Protein AF-A0A7S4GPS3-F1 (afdb_monomer_lite)

Secondary structure (DSSP, 8-state):
--PPPPP-PPPPPPP--S---GGG---TTSPTT-GGGHHHHHHHHHHHHHHSTTEEEHHHHHH-HHHHHHHHHHHHTT-S-TT--HHHHHHTTSSEEEEE-TTS-EEEEESS-TT---GGGS-------PPPP---PPPP----------SHHHHHHHHHHHHHHHHHH--TT-HHHHHHHHHHHHHTGGGHHHHHHHHHHHHHH---HHHHHHHHHHHHHHHHHHHHTT-THHHHHHHHHHHHHHHHHHHHHHTS-THHHHHHHHHHHHHHHHHHHTTSS-HHHHHHHHHHHS-SPPPPHHHHHHHHHTTHHHHHSTT--S-----

InterPro domains:
  IPR006569 CID domain [PF04818] (163-288)
  IPR006569 CID domain [PS51391] (151-297)
  IPR006569 CID domain [SM00582] (158-294)
  IPR008942 ENTH/VHS [G3DSA:1.25.40.90] (155-298)
  IPR008942 ENTH/VHS [SSF48464] (157-254)

Structure (mmCIF, N/CA/C/O backbone):
data_AF-A0A7S4GPS3-F1
#
_entry.id   AF-A0A7S4GPS3-F1
#
loop_
_atom_site.group_PDB
_atom_site.id
_atom_site.type_symbol
_atom_site.label_atom_id
_atom_site.label_alt_id
_atom_site.label_comp_id
_atom_site.label_asym_id
_atom_site.label_entity_id
_atom_site.label_seq_id
_atom_site.pdbx_PDB_ins_code
_atom_site.Cartn_x
_atom_site.Cartn_y
_atom_site.Cartn_z
_atom_site.occupancy
_atom_site.B_iso_or_equiv
_atom_site.auth_seq_id
_atom_site.auth_comp_id
_atom_site.auth_asym_id
_atom_site.auth_atom_id
_atom_site.pdbx_PDB_model_num
ATOM 1 N N . GLY A 1 1 ? 2.108 63.831 26.221 1.00 44.19 1 GLY A N 1
ATOM 2 C CA . GLY A 1 1 ? 2.484 62.409 26.287 1.00 44.19 1 GLY A CA 1
ATOM 3 C C . GLY A 1 1 ? 1.400 61.626 26.991 1.00 44.19 1 GLY A C 1
ATOM 4 O O . GLY A 1 1 ? 1.493 61.435 28.193 1.00 44.19 1 GLY A O 1
ATOM 5 N N . HIS A 1 2 ? 0.366 61.222 26.254 1.00 36.41 2 HIS A N 1
ATOM 6 C CA . HIS A 1 2 ? -0.701 60.355 26.752 1.00 36.41 2 HIS A CA 1
ATOM 7 C C . HIS A 1 2 ? -0.556 58.987 26.090 1.00 36.41 2 HIS A C 1
ATOM 9 O O . HIS A 1 2 ? -0.577 58.891 24.866 1.00 36.41 2 HIS A O 1
ATOM 15 N N . VAL A 1 3 ? -0.367 57.957 26.911 1.00 44.31 3 VAL A N 1
ATOM 16 C CA . VAL A 1 3 ? -0.350 56.551 26.500 1.00 44.31 3 VAL A CA 1
ATOM 17 C C . VAL A 1 3 ? -1.760 55.997 26.735 1.00 44.31 3 VAL A C 1
ATOM 19 O O . VAL A 1 3 ? -2.265 56.154 27.849 1.00 44.31 3 VAL A O 1
ATOM 22 N N . PRO A 1 4 ? -2.425 55.393 25.736 1.00 49.03 4 PRO A N 1
ATOM 23 C CA . PRO A 1 4 ? -3.724 54.762 25.942 1.00 49.03 4 PRO A CA 1
ATOM 24 C C . PRO A 1 4 ? -3.580 53.366 26.585 1.00 49.03 4 PRO A C 1
ATOM 26 O O . PRO A 1 4 ? -2.536 52.726 26.441 1.00 49.03 4 PRO A O 1
ATOM 29 N N . PRO A 1 5 ? -4.614 52.874 27.292 1.00 45.88 5 PRO A N 1
ATOM 30 C CA . PRO A 1 5 ? -4.573 51.582 27.967 1.00 45.88 5 PRO A CA 1
ATOM 31 C C . PRO A 1 5 ? -4.751 50.404 26.997 1.00 45.88 5 PRO A C 1
ATOM 33 O O . PRO A 1 5 ? -5.546 50.451 26.058 1.00 45.88 5 PRO A O 1
ATOM 36 N N . VAL A 1 6 ? -4.018 49.325 27.273 1.00 42.47 6 VAL A N 1
ATOM 37 C CA . VAL A 1 6 ? -4.082 48.034 26.576 1.00 42.47 6 VAL A CA 1
ATOM 38 C C . VAL A 1 6 ? -5.366 47.297 26.976 1.00 42.47 6 VAL A C 1
ATOM 40 O O . VAL A 1 6 ? -5.607 47.061 28.159 1.00 42.47 6 VAL A O 1
ATOM 43 N N . SER A 1 7 ? -6.186 46.931 25.990 1.00 36.94 7 SER A N 1
ATOM 44 C CA . SER A 1 7 ? -7.374 46.087 26.164 1.00 36.94 7 SER A CA 1
ATOM 45 C C . SER A 1 7 ? -6.987 44.613 26.009 1.00 36.94 7 SER A C 1
ATOM 47 O O . SER A 1 7 ? -6.415 44.228 24.990 1.00 36.94 7 SER A O 1
ATOM 49 N N . TYR A 1 8 ? -7.285 43.788 27.015 1.00 35.50 8 TYR A N 1
ATOM 50 C CA . TYR A 1 8 ? -7.167 42.333 26.924 1.00 35.50 8 TYR A CA 1
ATOM 51 C C . TYR A 1 8 ? -8.432 41.767 26.272 1.00 35.50 8 TYR A C 1
ATOM 53 O O . TYR A 1 8 ? -9.520 41.838 26.844 1.00 35.50 8 TYR A O 1
ATOM 61 N N . GLY A 1 9 ? -8.279 41.217 25.066 1.00 31.91 9 GLY A N 1
ATOM 62 C CA . GLY A 1 9 ? -9.334 40.502 24.356 1.00 31.91 9 GLY A CA 1
ATOM 63 C C . GLY A 1 9 ? -9.729 39.214 25.079 1.00 31.91 9 GLY A C 1
ATOM 64 O O . GLY A 1 9 ? -8.886 38.438 25.527 1.00 31.91 9 GLY A O 1
ATOM 65 N N . THR A 1 10 ? -11.035 39.005 25.192 1.00 34.56 10 THR A N 1
ATOM 66 C CA . THR A 1 10 ? -11.689 37.820 25.742 1.00 34.56 10 THR A CA 1
ATOM 67 C C . THR A 1 10 ? -11.414 36.581 24.886 1.00 34.56 10 THR A C 1
ATOM 69 O O . THR A 1 10 ? -11.636 36.579 23.677 1.00 34.56 10 THR A O 1
ATOM 72 N N . ALA A 1 11 ? -10.958 35.501 25.524 1.00 31.28 11 ALA A N 1
ATOM 73 C CA . ALA A 1 11 ? -10.776 34.202 24.886 1.00 31.28 11 ALA A CA 1
ATOM 74 C C . ALA A 1 11 ? -12.136 33.595 24.495 1.00 31.28 11 ALA A 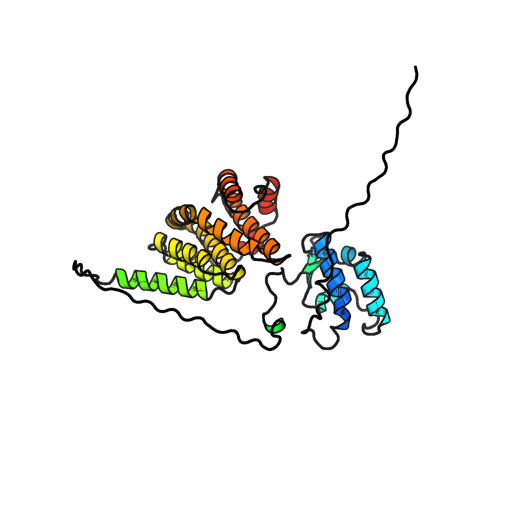C 1
ATOM 76 O O . ALA A 1 11 ? -12.980 33.310 25.346 1.00 31.28 11 ALA A O 1
ATOM 77 N N . THR A 1 12 ? -12.344 33.390 23.197 1.00 36.16 12 THR A N 1
ATOM 78 C CA . THR A 1 12 ? -13.464 32.629 22.634 1.00 36.16 12 THR A CA 1
ATOM 79 C C . THR A 1 12 ? -13.307 31.136 22.926 1.00 36.16 12 THR A C 1
ATOM 81 O O . THR A 1 12 ? -12.258 30.549 22.663 1.00 36.16 12 THR A O 1
ATOM 84 N N . ALA A 1 13 ? -14.364 30.518 23.457 1.00 34.78 13 ALA A N 1
ATOM 85 C CA . ALA A 1 13 ? -14.442 29.082 23.719 1.00 34.78 13 ALA A CA 1
ATOM 86 C C . ALA A 1 13 ? -14.377 28.257 22.414 1.00 34.78 13 ALA A C 1
ATOM 88 O O . ALA A 1 13 ? -14.987 28.662 21.420 1.00 34.78 13 ALA A O 1
ATOM 89 N N . PRO A 1 14 ? -13.703 27.090 22.393 1.00 34.84 14 PRO A N 1
ATOM 90 C CA . PRO A 1 14 ? -13.688 26.233 21.216 1.00 34.84 14 PRO A CA 1
ATOM 91 C C . PRO A 1 14 ? -15.050 25.563 20.993 1.00 34.84 14 PRO A C 1
ATOM 93 O O . PRO A 1 14 ? -15.715 25.098 21.924 1.00 34.84 14 PRO A O 1
ATOM 96 N N . ALA A 1 15 ? -15.450 25.541 19.723 1.00 32.47 15 ALA A N 1
ATOM 97 C CA . ALA A 1 15 ? -16.693 24.979 19.221 1.00 32.47 15 ALA A CA 1
ATOM 98 C C . ALA A 1 15 ? -16.839 23.484 19.555 1.00 32.47 15 ALA A C 1
ATOM 100 O O . ALA A 1 15 ? -15.889 22.705 19.492 1.00 32.47 15 ALA A O 1
ATOM 101 N N . LYS A 1 16 ? -18.069 23.083 19.892 1.00 33.84 16 LYS A N 1
ATOM 102 C CA . LYS A 1 16 ? -18.464 21.690 20.122 1.00 33.84 16 LYS A CA 1
ATOM 103 C C . LYS A 1 16 ? -18.398 20.910 18.800 1.00 33.84 16 LYS A C 1
ATOM 105 O O . LYS A 1 16 ? -19.194 21.174 17.905 1.00 33.84 16 LYS A O 1
ATOM 110 N N . GLY A 1 17 ? -17.472 19.955 18.698 1.00 30.30 17 GLY A N 1
ATOM 111 C CA . GLY A 1 17 ? -17.434 18.956 17.621 1.00 30.30 17 GLY A CA 1
ATOM 112 C C . GLY A 1 17 ? -18.533 17.883 17.762 1.00 30.30 17 GLY A C 1
ATOM 113 O O . GLY A 1 17 ? -19.098 17.726 18.852 1.00 30.30 17 GLY A O 1
ATOM 114 N N . PRO A 1 18 ? -18.868 17.152 16.681 1.00 33.81 18 PRO A N 1
ATOM 115 C CA . PRO A 1 18 ? -20.023 16.262 16.642 1.00 33.81 18 PRO A CA 1
ATOM 116 C C . PRO A 1 18 ? -19.782 14.911 17.350 1.00 33.81 18 PRO A C 1
ATOM 118 O O . PRO A 1 18 ? -18.861 14.168 17.039 1.00 33.81 18 PRO A O 1
ATOM 121 N N . VAL A 1 19 ? -20.673 14.631 18.308 1.00 32.28 19 VAL A N 1
ATOM 122 C CA . VAL A 1 19 ? -21.301 13.344 18.688 1.00 32.28 19 VAL A CA 1
ATOM 123 C C . VAL A 1 19 ? -20.402 12.098 18.884 1.00 32.28 19 VAL A C 1
ATOM 125 O O . VAL A 1 19 ? -20.198 11.275 18.001 1.00 32.28 19 VAL A O 1
ATOM 128 N N . LEU A 1 20 ? -20.018 11.885 20.150 1.00 30.98 20 LEU A N 1
ATOM 129 C CA . LEU A 1 20 ? -19.302 10.739 20.747 1.00 30.98 20 LEU A CA 1
ATOM 130 C C . LEU A 1 20 ? -20.165 9.465 20.967 1.00 30.98 20 LEU A C 1
ATOM 132 O O . LEU A 1 20 ? -20.044 8.803 21.996 1.00 30.98 20 LEU A O 1
ATOM 136 N N . SER A 1 21 ? -21.065 9.106 20.046 1.00 29.05 21 SER A N 1
ATOM 137 C CA . SER A 1 21 ? -22.039 8.017 20.289 1.00 29.05 21 SER A CA 1
ATOM 138 C C . SER A 1 21 ? -21.572 6.603 19.893 1.00 29.05 21 SER A C 1
ATOM 140 O O . SER A 1 21 ? -22.240 5.635 20.252 1.00 29.05 21 SER A O 1
ATOM 142 N N . ALA A 1 22 ? -20.460 6.444 19.166 1.00 32.75 22 ALA A N 1
ATOM 143 C CA . ALA A 1 22 ? -20.132 5.171 18.502 1.00 32.75 22 ALA A CA 1
ATOM 144 C C . ALA A 1 22 ? -19.284 4.171 19.322 1.00 32.75 22 ALA A C 1
ATOM 146 O O . ALA A 1 22 ? -19.211 3.001 18.963 1.00 32.75 22 ALA A O 1
ATOM 147 N N . TYR A 1 23 ? -18.680 4.570 20.446 1.00 34.94 23 TYR A N 1
ATOM 148 C CA . TYR A 1 23 ? -17.731 3.713 21.184 1.00 34.94 23 TYR A CA 1
ATOM 149 C C . TYR A 1 23 ? -18.349 2.883 22.327 1.00 34.94 23 TYR A C 1
ATOM 151 O O . TYR A 1 23 ? -17.624 2.288 23.118 1.00 34.94 23 TYR A O 1
ATOM 159 N N . SER A 1 24 ? -19.682 2.815 22.435 1.00 30.86 24 SER A N 1
ATOM 160 C CA . SER A 1 24 ? -20.368 2.037 23.487 1.00 30.86 24 SER A CA 1
ATOM 161 C C . SER A 1 24 ? -20.661 0.571 23.107 1.00 30.86 24 SER A C 1
ATOM 163 O O . SER A 1 24 ? -21.366 -0.119 23.847 1.00 30.86 24 SER A O 1
ATOM 165 N N . GLY A 1 25 ? -20.162 0.084 21.968 1.00 34.44 25 GLY A N 1
ATOM 166 C CA . GLY A 1 25 ? -20.358 -1.301 21.534 1.00 34.44 25 GLY A CA 1
ATOM 167 C C . GLY A 1 25 ? -19.640 -2.291 22.453 1.00 34.44 25 GLY A C 1
ATOM 168 O O . GLY A 1 25 ? -18.427 -2.221 22.628 1.00 34.44 25 GLY A O 1
ATOM 169 N N . THR A 1 26 ? -20.391 -3.208 23.059 1.00 37.19 26 THR A N 1
ATOM 170 C CA . THR A 1 26 ? -19.878 -4.286 23.910 1.00 37.19 26 THR A CA 1
ATOM 171 C C . THR A 1 26 ? -18.880 -5.141 23.118 1.00 37.19 26 THR A C 1
ATOM 173 O O . THR A 1 26 ? -19.250 -5.772 22.130 1.00 37.19 26 THR A O 1
ATOM 176 N N . ILE A 1 27 ? -17.606 -5.144 23.527 1.00 39.91 27 ILE A N 1
ATOM 177 C CA . ILE A 1 27 ? -16.556 -5.978 22.922 1.00 39.91 27 ILE A CA 1
ATOM 178 C C . ILE A 1 27 ? -16.800 -7.428 23.363 1.00 39.91 27 ILE A C 1
ATOM 180 O O . ILE A 1 27 ? -16.323 -7.859 24.413 1.00 39.91 27 ILE A O 1
ATOM 184 N N . ASN A 1 28 ? -17.581 -8.170 22.582 1.00 34.72 28 ASN A N 1
ATOM 185 C CA . ASN A 1 28 ? -17.844 -9.588 22.815 1.00 34.72 28 ASN A CA 1
ATOM 186 C C . ASN A 1 28 ? -16.684 -10.420 22.249 1.00 34.72 28 ASN A C 1
ATOM 188 O O . ASN A 1 28 ? -16.404 -10.360 21.055 1.00 34.72 28 ASN A O 1
ATOM 192 N N . GLY A 1 29 ? -16.005 -11.187 23.107 1.00 39.00 29 GLY A N 1
ATOM 193 C CA . GLY A 1 29 ? -14.906 -12.077 22.699 1.00 39.00 29 GLY A CA 1
ATOM 194 C C . GLY A 1 29 ? -13.735 -12.188 23.680 1.00 39.00 29 GLY A C 1
ATOM 195 O O . GLY A 1 29 ? -12.808 -12.954 23.432 1.00 39.00 29 GLY A O 1
ATOM 196 N N . LEU A 1 30 ? -13.748 -11.455 24.797 1.00 41.25 30 LEU A N 1
ATOM 197 C CA . LEU A 1 30 ? -12.717 -11.596 25.825 1.00 41.25 30 LEU A CA 1
ATOM 198 C C . LEU A 1 30 ? -13.023 -12.778 26.765 1.00 41.25 30 LEU A C 1
ATOM 200 O O . LEU A 1 30 ? -14.182 -13.088 27.034 1.00 41.25 30 LEU A O 1
ATOM 204 N N . ALA A 1 31 ? -11.980 -13.429 27.291 1.00 40.00 31 ALA A N 1
ATOM 205 C CA . ALA A 1 31 ? -12.118 -14.506 28.274 1.00 40.00 31 ALA A CA 1
ATOM 206 C C . ALA A 1 31 ? -12.989 -14.069 29.482 1.00 40.00 31 ALA A C 1
ATOM 208 O O . ALA A 1 31 ? -12.941 -12.893 29.868 1.00 40.00 31 ALA A O 1
ATOM 209 N N . PRO A 1 32 ? -13.760 -14.982 30.113 1.00 37.12 32 PRO A N 1
ATOM 210 C CA . PRO A 1 32 ? -14.638 -14.635 31.228 1.00 37.12 32 PRO A CA 1
ATOM 211 C C . PRO A 1 32 ? -13.855 -13.914 32.339 1.00 37.12 32 PRO A C 1
ATOM 213 O O . PRO A 1 32 ? -12.906 -14.461 32.898 1.00 37.12 32 PRO A O 1
ATOM 216 N N . GLY A 1 33 ? -14.225 -12.657 32.614 1.00 48.91 33 GLY A N 1
ATOM 217 C CA . GLY A 1 33 ? -13.540 -11.754 33.555 1.00 48.91 33 GLY A CA 1
ATOM 218 C C . GLY A 1 33 ? -13.026 -10.439 32.949 1.00 48.91 33 GLY A C 1
ATOM 219 O O . GLY A 1 33 ? -12.754 -9.494 33.687 1.00 48.91 33 GLY A O 1
ATOM 220 N N . TYR A 1 34 ? -12.938 -10.334 31.621 1.00 54.09 34 TYR A N 1
ATOM 221 C CA . TYR A 1 34 ? -12.399 -9.152 30.932 1.00 54.09 34 TYR A CA 1
ATOM 222 C C . TYR A 1 34 ? -13.445 -8.129 30.466 1.00 54.09 34 TYR A C 1
ATOM 224 O O . TYR A 1 34 ? -13.079 -6.994 30.160 1.00 54.09 34 TYR A O 1
ATOM 232 N N . GLU A 1 35 ? -14.735 -8.472 30.481 1.00 56.50 35 GLU A N 1
ATOM 233 C CA . GLU A 1 35 ? -15.837 -7.538 30.183 1.00 56.50 35 GLU A CA 1
ATOM 234 C C . GLU A 1 35 ? -15.797 -6.296 31.092 1.00 56.50 35 GLU A C 1
ATOM 236 O O . GLU A 1 35 ? -16.054 -5.173 30.659 1.00 56.50 35 GLU A O 1
ATOM 241 N N . ALA A 1 36 ? -15.350 -6.469 32.339 1.00 62.09 36 ALA A N 1
ATOM 242 C CA . ALA A 1 36 ? -15.186 -5.383 33.302 1.00 62.09 36 ALA A CA 1
ATOM 243 C C . ALA A 1 36 ? -14.030 -4.423 32.974 1.00 62.09 36 ALA A C 1
ATOM 245 O O . ALA A 1 36 ? -14.035 -3.269 33.405 1.00 62.09 36 ALA A O 1
ATOM 246 N N . CYS A 1 37 ? -13.046 -4.871 32.190 1.00 78.00 37 CYS A N 1
ATOM 247 C CA . CYS A 1 37 ? -11.922 -4.047 31.750 1.00 78.00 37 CYS A CA 1
ATOM 248 C C . CYS A 1 37 ? -12.265 -3.185 30.525 1.00 78.00 37 CYS A C 1
ATOM 250 O O . CYS A 1 37 ? -11.477 -2.304 30.180 1.00 78.00 37 CYS A O 1
ATOM 252 N N . GLY A 1 38 ? -13.425 -3.385 29.884 1.00 81.56 38 GLY A N 1
ATOM 253 C CA . GLY A 1 38 ? -13.798 -2.694 28.644 1.00 81.56 38 GLY A CA 1
ATOM 254 C C . GLY A 1 38 ? -13.792 -1.167 28.764 1.00 81.56 38 GLY A C 1
ATOM 255 O O . GLY A 1 38 ? -13.269 -0.475 27.889 1.00 81.56 38 GLY A O 1
ATOM 256 N N . GLY A 1 39 ? -14.273 -0.629 29.891 1.00 85.06 39 GLY A N 1
ATOM 257 C CA . GLY A 1 39 ? -14.243 0.814 30.156 1.00 85.06 39 GLY A CA 1
ATOM 258 C C . GLY A 1 39 ? -12.822 1.374 30.278 1.00 85.06 39 GLY A C 1
ATOM 259 O O . GLY A 1 39 ? -12.531 2.454 29.762 1.00 85.06 39 GLY A O 1
ATOM 260 N N . LEU A 1 40 ? -11.913 0.620 30.906 1.00 89.00 40 LEU A N 1
ATOM 261 C CA . LEU A 1 40 ? -10.502 0.989 31.021 1.00 89.00 40 LEU A CA 1
ATOM 262 C C . LEU A 1 40 ? -9.809 0.951 29.656 1.00 89.00 40 LEU A C 1
ATOM 264 O O . LEU A 1 40 ? -9.132 1.911 29.299 1.00 89.00 40 LEU A O 1
ATOM 268 N N . LEU A 1 41 ? -9.994 -0.125 28.890 1.00 86.75 41 LEU A N 1
ATOM 269 C CA . LEU A 1 41 ? -9.370 -0.289 27.574 1.00 86.75 41 LEU A CA 1
ATOM 270 C C . LEU A 1 41 ? -9.845 0.781 26.588 1.00 86.75 41 LEU A C 1
ATOM 272 O O . LEU A 1 41 ? -9.023 1.373 25.895 1.00 86.75 41 LEU A O 1
ATOM 276 N N . SER A 1 42 ? -11.137 1.114 26.610 1.00 85.38 42 SER A N 1
ATOM 277 C CA . SER A 1 42 ? -11.694 2.203 25.800 1.00 85.38 42 SER A CA 1
ATOM 278 C C . SER A 1 42 ? -11.081 3.556 26.170 1.00 85.38 42 SER A C 1
ATOM 280 O O . SER A 1 42 ? -10.690 4.322 25.294 1.00 85.38 42 SER A O 1
ATOM 282 N N . ALA A 1 43 ? -10.925 3.848 27.467 1.00 86.56 43 ALA A N 1
ATOM 283 C CA . ALA A 1 43 ? -10.287 5.087 27.915 1.00 86.56 43 ALA A CA 1
ATOM 284 C C . ALA A 1 43 ? -8.807 5.174 27.504 1.00 86.56 43 ALA A C 1
ATOM 286 O O . ALA A 1 43 ? -8.336 6.253 27.144 1.00 86.56 43 ALA A O 1
ATOM 287 N N . VAL A 1 44 ? -8.084 4.051 27.530 1.00 87.44 44 VAL A N 1
ATOM 288 C CA . VAL A 1 44 ? -6.693 3.981 27.062 1.00 87.44 44 VAL A CA 1
ATOM 289 C C . VAL A 1 44 ? -6.614 4.176 25.547 1.00 87.44 44 VAL A C 1
ATOM 291 O O . VAL A 1 44 ? -5.802 4.977 25.092 1.00 87.44 44 VAL A O 1
ATOM 294 N N . ALA A 1 45 ? -7.479 3.520 24.769 1.00 83.00 45 ALA A N 1
ATOM 295 C CA . ALA A 1 45 ? -7.529 3.676 23.316 1.00 83.00 45 ALA A CA 1
ATOM 296 C C . ALA A 1 45 ? -7.844 5.124 22.903 1.00 83.00 45 ALA A C 1
ATOM 298 O O . ALA A 1 45 ? -7.143 5.688 22.065 1.00 83.00 45 ALA A O 1
ATOM 299 N N . MET A 1 46 ? -8.826 5.765 23.551 1.00 84.69 46 MET A N 1
ATOM 300 C CA . MET A 1 46 ? -9.142 7.179 23.309 1.00 84.69 46 MET A CA 1
ATOM 301 C C . MET A 1 46 ? -7.960 8.100 23.626 1.00 84.69 46 MET A C 1
ATOM 303 O O . MET A 1 46 ? -7.682 9.024 22.867 1.00 84.69 46 MET A O 1
ATOM 307 N N . TYR A 1 47 ? -7.248 7.848 24.727 1.00 87.25 47 TYR A N 1
ATOM 308 C CA . TYR A 1 47 ? -6.068 8.635 25.082 1.00 87.25 47 TYR A CA 1
ATOM 309 C C . TYR A 1 47 ? -4.947 8.492 24.039 1.00 87.25 47 TYR A C 1
ATOM 311 O O . TYR A 1 47 ? -4.372 9.493 23.611 1.00 87.25 47 TYR A O 1
ATOM 319 N N . LEU A 1 48 ? -4.669 7.264 23.590 1.00 84.50 48 LEU A N 1
ATOM 320 C CA . LEU A 1 48 ? -3.663 6.992 22.558 1.00 84.50 48 LEU A CA 1
ATOM 321 C C . LEU A 1 48 ? -4.006 7.658 21.218 1.00 84.50 48 LEU A C 1
ATOM 323 O O . LEU A 1 48 ? -3.110 8.193 20.565 1.00 84.50 48 LEU A O 1
ATOM 327 N N . ALA A 1 49 ? -5.288 7.667 20.844 1.00 77.94 49 ALA A N 1
ATOM 328 C CA . ALA A 1 49 ? -5.770 8.320 19.630 1.00 77.94 49 ALA A CA 1
ATOM 329 C C . ALA A 1 49 ? -5.647 9.854 19.688 1.00 77.94 49 ALA A C 1
ATOM 331 O O . ALA A 1 49 ? -5.388 10.484 18.669 1.00 77.94 49 ALA A O 1
ATOM 332 N N . GLN A 1 50 ? -5.819 10.460 20.868 1.00 78.69 50 GLN A N 1
ATOM 333 C CA . GLN A 1 50 ? -5.820 11.919 21.019 1.00 78.69 50 GLN A CA 1
ATOM 334 C C . GLN A 1 50 ? -4.429 12.543 21.124 1.00 78.69 50 GLN A C 1
ATOM 336 O O . GLN A 1 50 ? -4.249 13.670 20.671 1.00 78.69 50 GLN A O 1
ATOM 341 N N . VAL A 1 51 ? -3.471 11.872 21.773 1.00 68.56 51 VAL A N 1
ATOM 342 C CA . VAL A 1 51 ? -2.263 12.569 22.250 1.00 68.56 51 VAL A CA 1
ATOM 343 C C . VAL A 1 51 ? -0.976 12.103 21.557 1.00 68.56 51 VAL A C 1
ATOM 345 O O . VAL A 1 51 ? -0.048 12.901 21.458 1.00 68.56 51 VAL A O 1
ATOM 348 N N . HIS A 1 52 ? -0.879 10.863 21.045 1.00 59.47 52 HIS A N 1
ATOM 349 C CA . HIS A 1 52 ? 0.442 10.295 20.710 1.00 59.47 52 HIS A CA 1
ATOM 350 C C . HIS A 1 52 ? 0.508 9.263 19.558 1.00 59.47 52 HIS A C 1
ATOM 352 O O . HIS A 1 52 ? 1.382 8.400 19.565 1.00 59.47 52 HIS A O 1
ATOM 358 N N . GLY A 1 53 ? -0.363 9.319 18.545 1.00 58.91 53 GLY A N 1
ATOM 359 C CA . GLY A 1 53 ? -0.115 8.582 17.289 1.00 58.91 53 GLY A CA 1
ATOM 360 C C . GLY A 1 53 ? 0.057 7.059 17.446 1.00 58.91 53 GLY A C 1
ATOM 361 O O . GLY A 1 53 ? 0.984 6.477 16.889 1.00 58.91 53 GLY A O 1
ATOM 362 N N . ASN A 1 54 ? -0.852 6.419 18.191 1.00 79.19 54 ASN A N 1
ATOM 363 C CA . ASN A 1 54 ? -0.942 4.968 18.453 1.00 79.19 54 ASN A CA 1
ATOM 364 C C . ASN A 1 54 ? 0.010 4.372 19.509 1.00 79.19 54 ASN A C 1
ATOM 366 O O . ASN A 1 54 ? -0.119 3.176 19.792 1.00 79.19 54 ASN A O 1
ATOM 370 N N . ALA A 1 55 ? 0.901 5.148 20.140 1.00 85.50 55 ALA A N 1
ATOM 371 C CA . ALA A 1 55 ? 1.761 4.652 21.223 1.00 85.50 55 ALA A CA 1
ATOM 372 C C . ALA A 1 55 ? 2.027 5.706 22.311 1.00 85.50 55 ALA A C 1
ATOM 374 O O . ALA A 1 55 ? 2.272 6.865 22.008 1.00 85.50 55 ALA A O 1
ATOM 375 N N . ALA A 1 56 ? 2.032 5.317 23.588 1.00 90.06 56 ALA A N 1
ATOM 376 C CA . ALA A 1 56 ? 2.427 6.205 24.690 1.00 90.06 56 ALA A CA 1
ATOM 377 C C . ALA A 1 56 ? 3.050 5.424 25.850 1.00 90.06 56 ALA A C 1
ATOM 379 O O . ALA A 1 56 ? 2.766 4.237 26.044 1.00 90.06 56 ALA A O 1
ATOM 380 N N . SER A 1 57 ? 3.890 6.082 26.655 1.00 93.44 57 SER A N 1
ATOM 381 C CA . SER A 1 57 ? 4.437 5.432 27.849 1.00 93.44 57 SER A CA 1
ATOM 382 C C . SER A 1 57 ? 3.313 5.088 28.827 1.00 93.44 57 SER A C 1
ATOM 384 O O . SER A 1 57 ? 2.334 5.824 28.982 1.00 93.44 57 SER A O 1
ATOM 386 N N . VAL A 1 58 ? 3.443 3.968 29.534 1.00 92.06 58 VAL A N 1
ATOM 387 C CA . VAL A 1 58 ? 2.406 3.535 30.482 1.00 92.06 58 VAL A CA 1
ATOM 388 C C . VAL A 1 58 ? 2.258 4.531 31.635 1.00 92.06 58 VAL A C 1
ATOM 390 O O . VAL A 1 58 ? 1.160 4.685 32.163 1.00 92.06 58 VAL A O 1
ATOM 393 N N . GLY A 1 59 ? 3.321 5.268 31.977 1.00 91.56 59 GLY A N 1
ATOM 394 C CA . GLY A 1 59 ? 3.256 6.382 32.926 1.00 91.56 59 GLY A CA 1
ATOM 395 C C . GLY A 1 59 ? 2.362 7.526 32.438 1.00 91.56 59 GLY A C 1
ATOM 396 O O . GLY A 1 59 ? 1.509 7.997 33.187 1.00 91.56 59 GLY A O 1
ATOM 397 N N . GLN A 1 60 ? 2.488 7.928 31.170 1.00 91.00 60 GLN A N 1
ATOM 398 C CA . GLN A 1 60 ? 1.617 8.943 30.561 1.00 91.00 60 GLN A CA 1
ATOM 399 C C . GLN A 1 60 ? 0.153 8.485 30.532 1.00 91.00 60 GLN A C 1
ATOM 401 O O . GLN A 1 60 ? -0.735 9.219 30.962 1.00 91.00 60 GLN A O 1
ATOM 406 N N . ILE A 1 61 ? -0.089 7.234 30.130 1.00 92.56 61 ILE A N 1
ATOM 407 C CA . ILE A 1 61 ? -1.430 6.631 30.114 1.00 92.56 61 ILE A CA 1
ATOM 408 C C . ILE A 1 61 ? -2.034 6.599 31.524 1.00 92.56 61 ILE A C 1
ATOM 410 O O . ILE A 1 61 ? -3.194 6.961 31.707 1.00 92.56 61 ILE A O 1
ATOM 414 N N . ALA A 1 62 ? -1.253 6.212 32.538 1.00 92.44 62 ALA A N 1
ATOM 415 C CA . ALA A 1 62 ? -1.698 6.156 33.932 1.00 92.44 62 ALA A CA 1
ATOM 416 C C . ALA A 1 62 ? -2.056 7.533 34.517 1.00 92.44 62 ALA A C 1
ATOM 418 O O . ALA A 1 62 ? -2.838 7.611 35.466 1.00 92.44 62 ALA A O 1
ATOM 419 N N . ASN A 1 63 ? -1.499 8.608 33.958 1.00 93.31 63 ASN A N 1
ATOM 420 C CA . ASN A 1 63 ? -1.772 9.983 34.370 1.00 93.31 63 ASN A CA 1
ATOM 421 C C . ASN A 1 63 ? -2.957 10.616 33.625 1.00 93.31 63 ASN A C 1
ATOM 423 O O . ASN A 1 63 ? -3.390 11.708 33.988 1.00 93.31 63 ASN A O 1
ATOM 427 N N . SER A 1 64 ? -3.521 9.937 32.623 1.00 93.44 64 SER A N 1
ATOM 428 C CA . SER A 1 64 ? -4.719 10.407 31.927 1.00 93.44 64 SER A CA 1
ATOM 429 C C . SER A 1 64 ? -5.939 10.398 32.864 1.00 93.44 64 SER A C 1
ATOM 431 O O . SER A 1 64 ? -6.272 9.340 33.411 1.00 93.44 64 SER A O 1
ATOM 433 N N . PRO A 1 65 ? -6.674 11.521 33.022 1.00 93.00 65 PRO A N 1
ATOM 434 C CA . PRO A 1 65 ? -7.835 11.593 33.916 1.00 93.00 65 PRO A CA 1
ATOM 435 C C . PRO A 1 65 ? -8.916 10.548 33.604 1.00 93.00 65 PRO A C 1
ATOM 437 O O . PRO A 1 65 ? -9.514 9.963 34.511 1.00 93.00 65 PRO A O 1
ATOM 440 N N . GLY A 1 66 ? -9.145 10.273 32.314 1.00 90.19 66 GLY A N 1
ATOM 441 C CA . GLY A 1 66 ? -10.108 9.264 31.869 1.00 90.19 66 GLY A CA 1
ATOM 442 C C . GLY A 1 66 ? -9.699 7.852 32.288 1.00 90.19 66 GLY A C 1
ATOM 443 O O . GLY A 1 66 ? -10.519 7.095 32.810 1.00 90.19 66 GLY A O 1
ATOM 444 N N . VAL A 1 67 ? -8.413 7.525 32.134 1.00 92.94 67 VAL A N 1
ATOM 445 C CA . VAL A 1 67 ? -7.849 6.231 32.536 1.00 92.94 67 VAL A CA 1
ATOM 446 C C . VAL A 1 67 ? -7.870 6.085 34.056 1.00 92.94 67 VAL A C 1
ATOM 448 O O . VAL A 1 67 ? -8.301 5.049 34.553 1.00 92.94 67 VAL A O 1
ATOM 451 N N . GLN A 1 68 ? -7.499 7.125 34.812 1.00 94.12 68 GLN A N 1
ATOM 452 C CA . GLN A 1 68 ? -7.537 7.108 36.280 1.00 94.12 68 GLN A CA 1
ATOM 453 C C . GLN A 1 68 ? -8.942 6.849 36.825 1.00 94.12 68 GLN A C 1
ATOM 455 O O . GLN A 1 68 ? -9.111 6.033 37.735 1.00 94.12 68 GLN A O 1
ATOM 460 N N . LYS A 1 69 ? -9.959 7.496 36.244 1.00 93.00 69 LYS A N 1
ATOM 461 C CA . LYS A 1 69 ? -11.362 7.294 36.622 1.00 93.00 69 LYS A CA 1
ATOM 462 C C . LYS A 1 69 ? -11.790 5.836 36.434 1.00 93.00 69 LYS A C 1
ATOM 464 O O . LYS A 1 69 ? -12.349 5.240 37.355 1.00 93.00 69 LYS A O 1
ATOM 469 N N . GLN A 1 70 ? -11.506 5.255 35.268 1.00 93.12 70 GLN A N 1
ATOM 470 C CA . GLN A 1 70 ? -11.867 3.865 34.966 1.00 93.12 70 GLN A CA 1
ATOM 471 C C . GLN A 1 70 ? -11.055 2.868 35.798 1.00 93.12 70 GLN A C 1
ATOM 473 O O . GLN A 1 70 ? -11.593 1.881 36.294 1.00 93.12 70 GLN A O 1
ATOM 478 N N . TRP A 1 71 ? -9.779 3.161 36.043 1.00 92.19 71 TRP A N 1
ATOM 479 C CA . TRP A 1 71 ? -8.912 2.360 36.904 1.00 92.19 71 TRP A CA 1
ATOM 480 C C . TRP A 1 71 ? -9.404 2.322 38.356 1.00 92.19 71 TRP A C 1
ATOM 482 O O . TRP A 1 71 ? -9.425 1.262 38.985 1.00 92.19 71 TRP A O 1
ATOM 492 N N . ALA A 1 72 ? -9.847 3.461 38.894 1.00 90.69 72 ALA A N 1
ATOM 493 C CA . ALA A 1 72 ? -10.431 3.537 40.230 1.00 90.69 72 ALA A CA 1
ATOM 494 C C . ALA A 1 72 ? -11.756 2.762 40.321 1.00 90.69 72 ALA A C 1
ATOM 496 O O . ALA A 1 72 ? -11.973 2.033 41.293 1.00 90.69 72 ALA A O 1
ATOM 497 N N . ALA A 1 73 ? -12.614 2.867 39.300 1.00 88.69 73 ALA A N 1
ATOM 498 C CA . ALA A 1 73 ? -13.857 2.101 39.216 1.00 88.69 73 ALA A CA 1
ATOM 499 C C . ALA A 1 73 ? -13.587 0.588 39.195 1.00 88.69 73 ALA A C 1
ATOM 501 O O . ALA A 1 73 ? -14.192 -0.163 39.964 1.00 88.69 73 ALA A O 1
ATOM 502 N N . LEU A 1 74 ? -12.607 0.154 38.398 1.00 87.38 74 LEU A N 1
ATOM 503 C CA . LEU A 1 74 ? -12.201 -1.244 38.310 1.00 87.38 74 LEU A CA 1
ATOM 504 C C . LEU A 1 74 ? -11.659 -1.763 39.650 1.00 87.38 74 LEU A C 1
ATOM 506 O O . LEU A 1 74 ? -12.065 -2.831 40.103 1.00 87.38 74 LEU A O 1
ATOM 510 N N . LYS A 1 75 ? -10.830 -0.984 40.358 1.00 88.44 75 LYS A N 1
ATOM 511 C CA . LYS A 1 75 ? -10.373 -1.337 41.715 1.00 88.44 75 LYS A CA 1
ATOM 512 C C . LYS A 1 75 ? -11.525 -1.465 42.711 1.00 88.44 75 LYS A C 1
ATOM 514 O O . LYS A 1 75 ? -11.519 -2.381 43.530 1.00 88.44 75 LYS A O 1
ATOM 519 N N . LYS A 1 76 ? -12.511 -0.566 42.642 1.00 88.12 76 LYS A N 1
ATOM 520 C CA . LYS A 1 76 ? -13.679 -0.576 43.534 1.00 88.12 76 LYS A CA 1
ATOM 521 C C . LYS A 1 76 ? -14.585 -1.787 43.297 1.00 88.12 76 LYS A C 1
ATOM 523 O O . LYS A 1 76 ? -15.201 -2.262 44.243 1.00 88.12 76 LYS A O 1
ATOM 528 N N . SER A 1 77 ? -14.638 -2.299 42.068 1.00 86.75 77 SER A N 1
ATOM 529 C CA . SER A 1 77 ? -15.460 -3.464 41.713 1.00 86.75 77 SER A CA 1
ATOM 530 C C . SER A 1 77 ? -15.000 -4.783 42.351 1.00 86.75 77 SER A C 1
ATOM 532 O O . SER A 1 77 ? -15.744 -5.756 42.333 1.00 86.75 77 SER A O 1
ATOM 534 N N . GLY A 1 78 ? -13.776 -4.849 42.893 1.00 84.75 78 GLY A N 1
ATOM 535 C CA . GLY A 1 78 ? -13.210 -6.084 43.448 1.00 84.75 78 GLY A CA 1
ATOM 536 C C . GLY A 1 78 ? -12.793 -7.123 42.398 1.00 84.75 78 GLY A C 1
ATOM 537 O O . GLY A 1 78 ? -12.227 -8.149 42.761 1.00 84.75 78 GLY A O 1
ATOM 538 N N . LEU A 1 79 ? -12.998 -6.846 41.104 1.00 76.62 79 LEU A N 1
ATOM 539 C CA . LEU A 1 79 ? -12.645 -7.736 39.988 1.00 76.62 79 LEU A CA 1
ATOM 540 C C . LEU A 1 79 ? -11.136 -7.794 39.709 1.00 76.62 79 LEU A C 1
ATOM 542 O O . LEU A 1 79 ? -10.663 -8.643 38.956 1.00 76.62 79 LEU A O 1
ATOM 546 N N . MET A 1 80 ? -10.358 -6.911 40.336 1.00 80.81 80 MET A N 1
ATOM 547 C CA . MET A 1 80 ? -8.902 -6.947 40.296 1.00 80.81 80 MET A CA 1
ATOM 548 C C . MET A 1 80 ? -8.316 -7.430 41.618 1.00 80.81 80 MET A C 1
ATOM 550 O O . MET A 1 80 ? -8.595 -6.878 42.683 1.00 80.81 80 MET A O 1
ATOM 554 N N . SER A 1 81 ? -7.409 -8.404 41.531 1.00 77.06 81 SER A N 1
ATOM 555 C CA . SER A 1 81 ? -6.590 -8.820 42.666 1.00 77.06 81 SER A CA 1
ATOM 556 C C . SER A 1 81 ? -5.777 -7.638 43.198 1.00 77.06 81 SER A C 1
ATOM 558 O O . SER A 1 81 ? -5.161 -6.885 42.431 1.00 77.06 81 SER A O 1
ATOM 560 N N . LYS A 1 82 ? -5.754 -7.485 44.526 1.00 75.00 82 LYS A N 1
ATOM 561 C CA . LYS A 1 82 ? -4.960 -6.455 45.204 1.00 75.00 82 LYS A CA 1
ATOM 562 C C . LYS A 1 82 ? -3.500 -6.563 44.746 1.00 75.00 82 LYS A C 1
ATOM 564 O O . LYS A 1 82 ? -2.903 -7.627 44.847 1.00 75.00 82 LYS A O 1
ATOM 569 N N . GLY A 1 83 ? -2.950 -5.469 44.221 1.00 77.06 83 GLY A N 1
ATOM 570 C CA . GLY A 1 83 ? -1.541 -5.378 43.815 1.00 77.06 83 GLY A CA 1
ATOM 571 C C . GLY A 1 83 ? -1.251 -5.498 42.315 1.00 77.06 83 GLY A C 1
ATOM 572 O O . GLY A 1 83 ? -0.129 -5.187 41.923 1.00 77.06 83 GLY A O 1
ATOM 573 N N . LYS A 1 84 ? -2.227 -5.858 41.465 1.00 82.00 84 LYS A N 1
ATOM 574 C CA . LYS A 1 84 ? -2.006 -5.870 40.006 1.00 82.00 84 LYS A CA 1
ATOM 575 C C . LYS A 1 84 ? -1.664 -4.474 39.479 1.00 82.00 84 LYS A C 1
ATOM 577 O O . LYS A 1 84 ? -2.346 -3.490 39.790 1.00 82.00 84 LYS A O 1
ATOM 582 N N . LYS A 1 85 ? -0.618 -4.396 38.656 1.00 88.44 85 LYS A N 1
ATOM 583 C CA . LYS A 1 85 ? -0.168 -3.147 38.021 1.00 88.44 85 LYS A CA 1
ATOM 584 C C . LYS A 1 85 ? -0.931 -2.903 36.719 1.00 88.44 85 LYS A C 1
ATOM 586 O O . LYS A 1 85 ? -1.345 -3.845 36.051 1.00 88.44 85 LYS A O 1
ATOM 591 N N . LEU A 1 86 ? -1.068 -1.635 36.318 1.00 85.81 86 LEU A N 1
ATOM 592 C CA . LEU A 1 86 ? -1.714 -1.263 35.050 1.00 85.81 86 LEU A CA 1
ATOM 593 C C . LEU A 1 86 ? -1.081 -2.000 33.861 1.00 85.81 86 LEU A C 1
ATOM 595 O O . LEU A 1 86 ? -1.797 -2.559 33.042 1.00 85.81 86 LEU A O 1
ATOM 599 N N . VAL A 1 87 ? 0.252 -2.100 33.832 1.00 88.31 87 VAL A N 1
ATOM 600 C CA . VAL A 1 87 ? 0.995 -2.809 32.777 1.00 88.31 87 VAL A CA 1
ATOM 601 C C . VAL A 1 87 ? 0.547 -4.264 32.604 1.00 88.31 87 VAL A C 1
ATOM 603 O O . VAL A 1 87 ? 0.480 -4.748 31.480 1.00 88.31 87 VAL A O 1
ATOM 606 N N . GLU A 1 88 ? 0.221 -4.960 33.696 1.00 87.25 88 GLU A N 1
ATOM 607 C CA . GLU A 1 88 ? -0.174 -6.374 33.668 1.00 87.25 88 GLU A CA 1
ATOM 608 C C . GLU A 1 88 ? -1.579 -6.532 33.090 1.00 87.25 88 GLU A C 1
ATOM 610 O O . GLU A 1 88 ? -1.833 -7.452 32.317 1.00 87.25 88 GLU A O 1
ATOM 615 N N . VAL A 1 89 ? -2.475 -5.598 33.421 1.00 86.38 89 VAL A N 1
ATOM 616 C CA . VAL A 1 89 ? -3.837 -5.560 32.875 1.00 86.38 89 VAL A CA 1
ATOM 617 C C . VAL A 1 89 ? -3.812 -5.243 31.384 1.00 86.38 89 VAL A C 1
ATOM 619 O O . VAL A 1 89 ? -4.477 -5.923 30.609 1.00 86.38 89 VAL A O 1
ATOM 622 N N . LEU A 1 90 ? -3.011 -4.256 30.969 1.00 87.00 90 LEU A N 1
ATOM 623 C CA . LEU A 1 90 ? -2.889 -3.896 29.556 1.00 87.00 90 LEU A CA 1
ATOM 624 C C . LEU A 1 90 ? -2.242 -5.028 28.748 1.00 87.00 90 LEU A C 1
ATOM 626 O O . LEU A 1 90 ? -2.758 -5.379 27.691 1.00 87.00 90 LEU A O 1
ATOM 630 N N . ARG A 1 91 ? -1.185 -5.667 29.267 1.00 85.50 91 ARG A N 1
ATOM 631 C CA . ARG A 1 91 ? -0.535 -6.816 28.614 1.00 85.50 91 ARG A CA 1
ATOM 632 C C . ARG A 1 91 ? -1.483 -8.006 28.461 1.00 85.50 91 ARG A C 1
ATOM 634 O O . ARG A 1 91 ? -1.460 -8.675 27.438 1.00 85.50 91 ARG A O 1
ATOM 641 N N . GLY A 1 92 ? -2.330 -8.252 29.459 1.00 81.31 92 GLY A N 1
ATOM 642 C CA . GLY A 1 92 ? -3.316 -9.328 29.416 1.00 81.31 92 GLY A CA 1
ATOM 643 C C . GLY A 1 92 ? -4.520 -9.054 28.512 1.00 81.31 92 GLY A C 1
ATOM 644 O O . GLY A 1 92 ? -5.333 -9.955 28.352 1.00 81.31 92 GLY A O 1
ATOM 645 N N . SER A 1 93 ? -4.675 -7.843 27.966 1.00 81.12 93 SER A N 1
ATOM 646 C CA . SER A 1 93 ? -5.873 -7.451 27.208 1.00 81.12 93 SER A CA 1
ATOM 647 C C . SER A 1 93 ? -5.903 -7.944 25.762 1.00 81.12 93 SER A C 1
ATOM 649 O O . SER A 1 93 ? -6.963 -7.932 25.148 1.00 81.12 93 SER A O 1
ATOM 651 N N . GLY A 1 94 ? -4.749 -8.292 25.183 1.00 76.19 94 GLY A N 1
ATOM 652 C CA . GLY A 1 94 ? -4.622 -8.609 23.756 1.00 76.19 94 GLY A CA 1
ATOM 653 C C . GLY A 1 94 ? -4.840 -7.422 22.803 1.00 76.19 94 GLY A C 1
ATOM 654 O O . GLY A 1 94 ? -4.469 -7.527 21.644 1.00 76.19 94 GLY A O 1
ATOM 655 N N . MET A 1 95 ? -5.385 -6.289 23.268 1.00 73.06 95 MET A N 1
ATOM 656 C CA . MET A 1 95 ? -5.625 -5.077 22.467 1.00 73.06 95 MET A CA 1
ATOM 657 C C . MET A 1 95 ? -4.405 -4.158 22.375 1.00 73.06 95 MET A C 1
ATOM 659 O O . MET A 1 95 ? -4.330 -3.303 21.493 1.00 73.06 95 MET A O 1
ATOM 663 N N . LEU A 1 96 ? -3.464 -4.297 23.308 1.00 82.25 96 LEU A N 1
ATOM 664 C CA . LEU A 1 96 ? -2.289 -3.443 23.417 1.00 82.25 96 LEU A CA 1
ATOM 665 C C . LEU A 1 96 ? -1.022 -4.296 23.448 1.00 82.25 96 LEU A C 1
ATOM 667 O O . LEU A 1 96 ? -0.887 -5.203 24.271 1.00 82.25 96 LEU A O 1
ATOM 671 N N . ARG A 1 97 ? -0.069 -3.965 22.581 1.00 85.31 97 ARG A N 1
ATOM 672 C CA . ARG A 1 97 ? 1.297 -4.471 22.631 1.00 85.31 97 ARG A CA 1
ATOM 673 C C . ARG A 1 97 ? 2.078 -3.597 23.604 1.00 85.31 97 ARG A C 1
ATOM 675 O O . ARG A 1 97 ? 2.156 -2.384 23.437 1.00 85.31 97 ARG A O 1
ATOM 682 N N . ILE A 1 98 ? 2.652 -4.208 24.635 1.00 89.88 98 ILE A N 1
ATOM 683 C CA . ILE A 1 98 ? 3.559 -3.507 25.548 1.00 89.88 98 ILE A CA 1
ATOM 684 C C . ILE A 1 98 ? 4.987 -3.739 25.062 1.00 89.88 98 ILE A C 1
ATOM 686 O O . ILE A 1 98 ? 5.474 -4.867 25.119 1.00 89.88 98 ILE A O 1
ATOM 690 N N . VAL A 1 99 ? 5.639 -2.680 24.596 1.00 87.50 99 VAL A N 1
ATOM 691 C CA . VAL A 1 99 ? 7.055 -2.667 24.201 1.00 87.50 99 VAL A CA 1
ATOM 692 C C . VAL A 1 99 ? 7.869 -1.856 25.207 1.00 87.50 99 VAL A C 1
ATOM 694 O O . VAL A 1 99 ? 7.305 -1.191 26.075 1.00 87.50 99 VAL A O 1
ATOM 697 N N . THR A 1 100 ? 9.191 -1.912 25.109 1.00 91.94 100 THR A N 1
ATOM 698 C CA . THR A 1 100 ? 10.096 -1.126 25.955 1.00 91.94 100 THR A CA 1
ATOM 699 C C . THR A 1 100 ? 10.783 -0.076 25.088 1.00 91.94 100 THR A C 1
ATOM 701 O O . THR A 1 100 ? 11.293 -0.413 24.021 1.00 91.94 100 THR A O 1
ATOM 704 N N . ASN A 1 101 ? 10.783 1.194 25.502 1.00 84.75 101 ASN A N 1
ATOM 705 C CA . ASN A 1 101 ? 11.514 2.240 24.779 1.00 84.75 101 ASN A CA 1
ATOM 706 C C . ASN A 1 101 ? 13.034 2.150 25.042 1.00 84.75 101 ASN A C 1
ATOM 708 O O . ASN A 1 101 ? 13.501 1.352 25.854 1.00 84.75 101 ASN A O 1
ATOM 712 N N . ARG A 1 102 ? 13.820 3.020 24.391 1.00 78.75 102 ARG A N 1
ATOM 713 C CA . ARG A 1 102 ? 15.283 3.094 24.588 1.00 78.75 102 ARG A CA 1
ATOM 714 C C . ARG A 1 102 ? 15.704 3.414 26.030 1.00 78.75 102 ARG A C 1
ATOM 716 O O . ARG A 1 102 ? 16.820 3.084 26.409 1.00 78.75 102 ARG A O 1
ATOM 723 N N . ALA A 1 103 ? 14.832 4.044 26.817 1.00 85.06 103 ALA A N 1
ATOM 724 C CA . ALA A 1 103 ? 15.072 4.367 28.223 1.00 85.06 103 ALA A CA 1
ATOM 725 C C . ALA A 1 103 ? 14.726 3.210 29.182 1.00 85.06 103 ALA A C 1
ATOM 727 O O . ALA A 1 103 ? 14.953 3.327 30.383 1.00 85.06 103 ALA A O 1
ATOM 728 N N . GLY A 1 104 ? 14.203 2.086 28.677 1.00 88.50 104 GLY A N 1
ATOM 729 C CA . GLY A 1 104 ? 13.772 0.961 29.507 1.00 88.50 104 GLY A CA 1
ATOM 730 C C . GLY A 1 104 ? 12.331 1.072 30.017 1.00 88.50 104 GLY A C 1
ATOM 731 O O . GLY A 1 104 ? 11.875 0.186 30.742 1.00 88.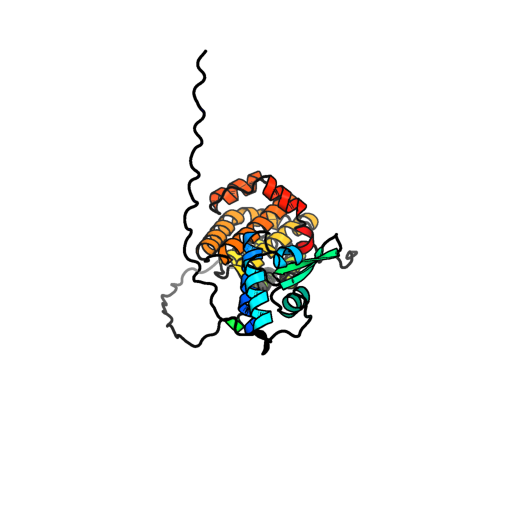50 104 GLY A O 1
ATOM 732 N N . ASP A 1 105 ? 11.591 2.114 29.630 1.00 88.75 105 ASP A N 1
ATOM 733 C CA . ASP A 1 105 ? 10.221 2.324 30.089 1.00 88.75 105 ASP A CA 1
ATOM 734 C C . ASP A 1 105 ? 9.211 1.527 29.256 1.00 88.75 105 ASP A C 1
ATOM 736 O O . ASP A 1 105 ? 9.322 1.459 28.025 1.00 88.75 105 ASP A O 1
ATOM 740 N N . PRO A 1 106 ? 8.163 0.975 29.894 1.00 89.56 106 PRO A N 1
ATOM 741 C CA . PRO A 1 106 ? 7.084 0.320 29.179 1.00 89.56 106 PRO A CA 1
ATOM 742 C C . PRO A 1 106 ? 6.245 1.342 28.402 1.00 89.56 106 PRO A C 1
ATOM 744 O O . PRO A 1 106 ? 5.718 2.309 28.960 1.00 89.56 106 PRO A O 1
ATOM 747 N N . VAL A 1 107 ? 6.055 1.069 27.118 1.00 90.00 107 VAL A N 1
ATOM 748 C CA . VAL A 1 107 ? 5.203 1.806 26.184 1.00 90.00 107 VAL A CA 1
ATOM 749 C C . VAL A 1 107 ? 4.066 0.895 25.758 1.00 90.00 107 VAL A C 1
ATOM 751 O O . VAL A 1 107 ? 4.300 -0.237 25.338 1.00 90.00 107 VAL A O 1
ATOM 754 N N . ALA A 1 108 ? 2.830 1.373 25.884 1.00 90.19 108 ALA A N 1
ATOM 755 C CA . ALA A 1 108 ? 1.684 0.681 25.318 1.00 90.19 108 ALA A CA 1
ATOM 756 C C . ALA A 1 108 ? 1.416 1.220 23.916 1.00 90.19 108 ALA A C 1
ATOM 758 O O . ALA A 1 108 ? 1.268 2.426 23.718 1.00 90.19 108 ALA A O 1
ATOM 759 N N . GLN A 1 109 ? 1.334 0.300 22.970 1.00 86.19 109 GLN A N 1
ATOM 760 C CA . GLN A 1 109 ? 0.980 0.532 21.583 1.00 86.19 109 GLN A CA 1
ATOM 761 C C . GLN A 1 109 ? -0.277 -0.278 21.277 1.00 86.19 109 GLN A C 1
ATOM 763 O O . GLN A 1 109 ? -0.455 -1.359 21.836 1.00 86.19 109 GLN A O 1
ATOM 768 N N . LEU A 1 110 ? -1.162 0.210 20.412 1.00 80.12 110 LEU A N 1
ATOM 769 C CA . LEU A 1 110 ? -2.275 -0.614 19.932 1.00 80.12 110 LEU A CA 1
ATOM 770 C C . LEU A 1 110 ? -1.716 -1.867 19.239 1.00 80.12 110 LEU A C 1
ATOM 772 O O . LEU A 1 110 ? -0.926 -1.753 18.307 1.00 80.12 110 LEU A O 1
ATOM 776 N N . ALA A 1 111 ? -2.069 -3.056 19.750 1.00 63.28 111 ALA A N 1
ATOM 777 C CA . ALA A 1 111 ? -1.627 -4.337 19.183 1.00 63.28 111 ALA A CA 1
ATOM 778 C C . ALA A 1 111 ? -2.156 -4.508 17.759 1.00 63.28 111 ALA A C 1
ATOM 780 O O . ALA A 1 111 ? -1.488 -5.092 16.915 1.00 63.28 111 ALA A O 1
ATOM 781 N N . TYR A 1 112 ? -3.323 -3.918 17.515 1.00 54.81 112 TYR A N 1
ATOM 782 C CA . TYR A 1 112 ? -3.923 -3.776 16.210 1.00 54.81 112 TYR A CA 1
ATOM 783 C C . TYR A 1 112 ? -3.869 -2.292 15.847 1.00 54.81 112 TYR A C 1
ATOM 785 O O . TYR A 1 112 ? -4.548 -1.460 16.452 1.00 54.81 112 TYR A O 1
ATOM 793 N N . SER A 1 113 ? -3.106 -1.948 14.810 1.00 43.41 113 SER A N 1
ATOM 794 C CA . SER A 1 113 ? -3.588 -0.901 13.904 1.00 43.41 113 SER A CA 1
ATOM 795 C C . SER A 1 113 ? -5.037 -1.271 13.539 1.00 43.41 113 SER A C 1
ATOM 797 O O . SER A 1 113 ? -5.336 -2.461 13.458 1.00 43.41 113 SER A O 1
ATOM 799 N N . CYS A 1 114 ? -5.952 -0.328 13.295 1.00 34.53 114 CYS A N 1
ATOM 800 C CA . CYS A 1 114 ? -7.328 -0.631 12.831 1.00 34.53 114 CYS A CA 1
ATOM 801 C C . CYS A 1 114 ? -7.416 -1.593 11.605 1.00 34.53 114 CYS A C 1
ATOM 803 O O . CYS A 1 114 ? -8.505 -1.960 11.169 1.00 34.53 114 CYS A O 1
ATOM 805 N N . ALA A 1 115 ? -6.280 -2.013 11.045 1.00 34.72 115 ALA A N 1
ATOM 806 C CA . ALA A 1 115 ? -6.099 -3.011 10.006 1.00 34.72 115 ALA A CA 1
ATOM 807 C C . ALA A 1 115 ? -6.453 -4.476 10.369 1.00 34.72 115 ALA A C 1
ATOM 809 O O . ALA A 1 115 ? -6.677 -5.236 9.434 1.00 34.72 115 ALA A O 1
ATOM 810 N N . GLU A 1 116 ? -6.550 -4.897 11.641 1.00 33.66 116 GLU A N 1
ATOM 811 C CA . GLU A 1 116 ? -6.649 -6.339 11.984 1.00 33.66 116 GLU A CA 1
ATOM 812 C C . GLU A 1 116 ? -7.698 -6.687 13.067 1.00 33.66 116 GLU A C 1
ATOM 814 O O . GLU A 1 116 ? -7.362 -7.197 14.135 1.00 33.66 116 GLU A O 1
ATOM 819 N N . ILE A 1 117 ? -8.992 -6.456 12.814 1.00 33.31 117 ILE A N 1
ATOM 820 C CA . ILE A 1 117 ? -10.059 -7.100 13.610 1.00 33.31 117 ILE A CA 1
ATOM 821 C C . ILE A 1 117 ? -10.466 -8.402 12.899 1.00 33.31 117 ILE A C 1
ATOM 823 O O . ILE A 1 117 ? -10.845 -8.338 11.732 1.00 33.31 117 ILE A O 1
ATOM 827 N N . PRO A 1 118 ? -10.418 -9.580 13.550 1.00 31.03 118 PRO A N 1
ATOM 828 C CA . PRO A 1 118 ? -10.900 -10.815 12.943 1.00 31.03 118 PRO A CA 1
ATOM 829 C C . PRO A 1 118 ? -12.425 -10.784 12.748 1.00 31.03 118 PRO A C 1
ATOM 831 O O . PRO A 1 118 ? -13.175 -10.512 13.690 1.00 31.03 118 PRO A O 1
ATOM 834 N N . ASP A 1 119 ? -12.877 -11.134 11.537 1.00 35.00 119 ASP A N 1
ATOM 835 C CA . ASP A 1 119 ? -14.284 -11.143 11.081 1.00 35.00 119 ASP A CA 1
ATOM 836 C C . ASP A 1 119 ? -15.257 -11.904 12.002 1.00 35.00 119 ASP A C 1
ATOM 838 O O . ASP A 1 119 ? -16.474 -11.715 11.955 1.00 35.00 119 ASP A O 1
ATOM 842 N N . THR A 1 120 ? -14.742 -12.748 12.895 1.00 34.31 120 THR A N 1
ATOM 843 C CA . THR A 1 120 ? -15.527 -13.549 13.839 1.00 34.31 120 THR A CA 1
ATOM 844 C C . THR A 1 120 ? -16.258 -12.738 14.913 1.00 34.31 120 THR A C 1
ATOM 846 O O . THR A 1 120 ? -17.094 -13.305 15.611 1.00 34.31 120 THR A O 1
ATOM 849 N N . VAL A 1 121 ? -15.988 -11.434 15.057 1.00 34.31 121 VAL A N 1
ATOM 850 C CA . VAL A 1 121 ? -16.657 -10.566 16.051 1.00 34.31 121 VAL A CA 1
ATOM 851 C C . VAL A 1 121 ? -17.903 -9.857 15.484 1.00 34.31 121 VAL A C 1
ATOM 853 O O . VAL A 1 121 ? -18.754 -9.412 16.251 1.00 34.31 121 VAL A O 1
ATOM 856 N N . LEU A 1 122 ? -18.076 -9.794 14.155 1.00 33.47 122 LEU A N 1
ATOM 857 C CA . LEU A 1 122 ? -19.124 -8.980 13.510 1.00 33.47 122 LEU A CA 1
ATOM 858 C C . LEU A 1 122 ? -20.351 -9.764 13.008 1.00 33.47 122 LEU A C 1
ATOM 860 O O . LEU A 1 122 ? -21.298 -9.169 12.491 1.00 33.47 122 LEU A O 1
ATOM 864 N N . ALA A 1 123 ? -20.398 -11.086 13.185 1.00 31.06 123 ALA A N 1
ATOM 865 C CA . ALA A 1 123 ? -21.523 -11.899 12.724 1.00 31.06 123 ALA A CA 1
ATOM 866 C C . ALA A 1 123 ? -22.699 -11.908 13.725 1.00 31.06 123 ALA A C 1
ATOM 868 O O . ALA A 1 123 ? -22.896 -12.858 14.482 1.00 31.06 123 ALA A O 1
ATOM 869 N N . GLY A 1 124 ? -23.517 -10.852 13.698 1.00 29.66 124 GLY A N 1
ATOM 870 C CA . GLY A 1 124 ? -24.910 -10.899 14.163 1.00 29.66 124 GLY A CA 1
ATOM 871 C C . GLY A 1 124 ? -25.828 -11.552 13.112 1.00 29.66 124 GLY A C 1
ATOM 872 O O . GLY A 1 124 ? -25.535 -11.483 11.915 1.00 29.66 124 GLY A O 1
ATOM 873 N N . PRO A 1 125 ? -26.935 -12.213 13.502 1.00 29.69 125 PRO A N 1
ATOM 874 C CA . PRO A 1 125 ? -27.695 -13.043 12.581 1.00 29.69 125 PRO A CA 1
ATOM 875 C C . PRO A 1 125 ? -28.606 -12.221 11.662 1.00 29.69 125 PRO A C 1
ATOM 877 O O . PRO A 1 125 ? -29.570 -11.605 12.102 1.00 29.69 125 PRO A O 1
ATOM 880 N N . GLY A 1 126 ? -28.352 -12.360 10.360 1.00 31.11 126 GLY A N 1
ATOM 881 C CA . GLY A 1 126 ? -29.387 -12.492 9.339 1.00 31.11 126 GLY A CA 1
ATOM 882 C C . GLY A 1 126 ? -29.948 -11.203 8.745 1.00 31.11 126 GLY A C 1
ATOM 883 O O . GLY A 1 126 ? -30.803 -10.554 9.332 1.00 31.11 126 GLY A O 1
ATOM 884 N N . ASN A 1 127 ? -29.630 -10.960 7.472 1.00 28.34 127 ASN A N 1
ATOM 885 C CA . ASN A 1 127 ? -30.667 -10.572 6.520 1.00 28.34 127 ASN A CA 1
ATOM 886 C C . ASN A 1 127 ? -30.311 -10.997 5.092 1.00 28.34 127 ASN A C 1
ATOM 888 O O . ASN A 1 127 ? -29.271 -10.649 4.542 1.00 28.34 127 ASN A O 1
ATOM 892 N N . LYS A 1 128 ? -31.203 -11.800 4.502 1.00 36.19 128 LYS A N 1
ATOM 893 C CA . LYS A 1 128 ? -31.144 -12.259 3.113 1.00 36.19 128 LYS A CA 1
ATOM 894 C C . LYS A 1 128 ? -31.610 -11.121 2.205 1.00 36.19 128 LYS A C 1
ATOM 896 O O . LYS A 1 128 ? -32.769 -10.726 2.297 1.00 36.19 128 LYS A O 1
ATOM 901 N N . ALA A 1 129 ? -30.767 -10.663 1.282 1.00 30.64 129 ALA A N 1
ATOM 902 C CA . ALA A 1 129 ? -31.185 -9.774 0.199 1.00 30.64 129 ALA A CA 1
ATOM 903 C C . ALA A 1 129 ? -30.789 -10.340 -1.175 1.00 30.64 129 ALA A C 1
ATOM 905 O O . ALA A 1 129 ? -29.743 -10.958 -1.352 1.00 30.64 129 ALA A O 1
ATOM 906 N N . LYS A 1 130 ? -31.727 -10.192 -2.112 1.00 29.22 130 LYS A N 1
ATOM 907 C CA . LYS A 1 130 ? -31.867 -10.866 -3.409 1.00 29.22 130 LYS A CA 1
ATOM 908 C C . LYS A 1 130 ? -30.879 -10.355 -4.470 1.00 29.22 130 LYS A C 1
ATOM 910 O O . LYS A 1 130 ? -30.682 -9.154 -4.599 1.00 29.22 130 LYS A O 1
ATOM 915 N N . LYS A 1 131 ? -30.373 -11.274 -5.304 1.00 31.02 131 LYS A N 1
ATOM 916 C CA . LYS A 1 131 ? -29.719 -10.985 -6.597 1.00 31.02 131 LYS A CA 1
ATOM 917 C C . LYS A 1 131 ? -30.714 -10.382 -7.600 1.00 31.02 131 LYS A C 1
ATOM 919 O O . LYS A 1 131 ? -31.810 -10.934 -7.729 1.00 31.02 131 LYS A O 1
ATOM 924 N N . PRO A 1 132 ? -30.303 -9.396 -8.412 1.00 29.12 132 PRO A N 1
ATOM 925 C CA . PRO A 1 132 ? -30.868 -9.178 -9.730 1.00 29.12 132 PRO A CA 1
ATOM 926 C C . PRO A 1 132 ? -29.975 -9.789 -10.818 1.00 29.12 132 PRO A C 1
ATOM 928 O O . PRO A 1 132 ? -28.771 -9.559 -10.899 1.00 29.12 132 PRO A O 1
ATOM 931 N N . THR A 1 133 ? -30.625 -10.604 -11.638 1.00 29.25 133 THR A N 1
ATOM 932 C CA . THR A 1 133 ? -30.132 -11.257 -12.847 1.00 29.25 133 THR A CA 1
ATOM 933 C C . THR A 1 133 ? -30.390 -10.336 -14.035 1.00 29.25 133 THR A C 1
ATOM 935 O O . THR A 1 133 ? -31.525 -9.898 -14.203 1.00 29.25 133 THR A O 1
ATOM 938 N N . THR A 1 134 ? -29.408 -10.128 -14.913 1.00 29.20 134 THR A N 1
ATOM 939 C CA . THR A 1 134 ? -29.676 -9.627 -16.272 1.00 29.20 134 THR A CA 1
ATOM 940 C C . THR A 1 134 ? -28.690 -10.232 -17.262 1.00 29.20 134 THR A C 1
ATOM 942 O O . THR A 1 134 ? -27.510 -9.901 -17.274 1.00 29.20 134 THR A O 1
ATOM 945 N N . ASN A 1 135 ? -29.221 -11.148 -18.074 1.00 27.89 135 ASN A N 1
ATOM 946 C CA . ASN A 1 135 ? -28.642 -11.664 -19.310 1.00 27.89 135 ASN A CA 1
ATOM 947 C C . ASN A 1 135 ? -29.092 -10.772 -20.471 1.00 27.89 135 ASN A C 1
ATOM 949 O O . ASN A 1 135 ? -30.294 -10.540 -20.578 1.00 27.89 135 ASN A O 1
ATOM 953 N N . VAL A 1 136 ? -28.189 -10.399 -21.384 1.00 30.66 136 VAL A N 1
ATOM 954 C CA . VAL A 1 136 ? -28.504 -10.095 -22.798 1.00 30.66 136 VAL A CA 1
ATOM 955 C C . VAL A 1 136 ? -27.303 -10.549 -23.663 1.00 30.66 136 VAL A C 1
ATOM 957 O O . VAL A 1 136 ? -26.171 -10.465 -23.184 1.00 30.66 136 VAL A O 1
ATOM 960 N N . PRO A 1 137 ? -27.515 -11.110 -24.875 1.00 33.19 137 PRO A N 1
ATOM 961 C CA . PRO A 1 137 ? -26.608 -12.068 -25.509 1.00 33.19 137 PRO A CA 1
ATOM 962 C C . PRO A 1 137 ? -25.613 -11.476 -26.519 1.00 33.19 137 PRO A C 1
ATOM 964 O O . PRO A 1 137 ? -25.849 -10.436 -27.129 1.00 33.19 137 PRO A O 1
ATOM 967 N N . LEU A 1 138 ? -24.525 -12.229 -26.735 1.00 26.73 138 LEU A N 1
ATOM 968 C CA . LEU A 1 138 ? -23.537 -12.039 -27.797 1.00 26.73 138 LEU A CA 1
ATOM 969 C C . LEU A 1 138 ? -24.121 -12.337 -29.188 1.00 26.73 138 LEU A C 1
ATOM 971 O O . LEU A 1 138 ? -24.686 -13.406 -29.419 1.00 26.73 138 LEU A O 1
ATOM 975 N N . THR A 1 139 ? -23.853 -11.449 -30.143 1.00 33.53 139 THR A N 1
ATOM 976 C CA . THR A 1 139 ? -23.917 -11.722 -31.585 1.00 33.53 139 THR A CA 1
ATOM 977 C C . THR A 1 139 ? -22.539 -12.085 -32.131 1.00 33.53 139 THR A C 1
ATOM 979 O O . THR A 1 139 ? -21.547 -11.407 -31.869 1.00 33.53 139 THR A O 1
ATOM 982 N N . ALA A 1 140 ? -22.503 -13.165 -32.909 1.00 30.47 140 ALA A N 1
ATOM 983 C CA . ALA A 1 140 ? -21.333 -13.709 -33.579 1.00 30.47 140 ALA A CA 1
ATOM 984 C C . ALA A 1 140 ? -21.154 -13.128 -34.992 1.00 30.47 140 ALA A C 1
ATOM 986 O O . ALA A 1 140 ? -22.093 -13.156 -35.781 1.00 30.47 140 ALA A O 1
ATOM 987 N N . ALA A 1 141 ? -19.937 -12.676 -35.300 1.00 29.91 141 ALA A N 1
ATOM 988 C CA . ALA A 1 141 ? -19.246 -12.637 -36.602 1.00 29.91 141 ALA A CA 1
ATOM 989 C C . ALA A 1 141 ? -18.033 -11.712 -36.375 1.00 29.91 141 ALA A C 1
ATOM 991 O O . ALA A 1 141 ? -18.208 -10.592 -35.927 1.00 29.91 141 ALA A O 1
ATOM 992 N N . GLN A 1 142 ? -16.780 -12.117 -36.548 1.00 30.70 142 GLN A N 1
ATOM 993 C CA . GLN A 1 142 ? -16.172 -12.475 -37.823 1.00 30.70 142 GLN A CA 1
ATOM 994 C C . GLN A 1 142 ? -14.999 -13.439 -37.598 1.00 30.70 142 GLN A C 1
ATOM 996 O O . GLN A 1 142 ? -14.263 -13.356 -36.617 1.00 30.70 142 GLN A O 1
ATOM 1001 N N . ARG A 1 143 ? -14.856 -14.381 -38.533 1.00 27.91 143 ARG A N 1
ATOM 1002 C CA . ARG A 1 143 ? -13.777 -15.367 -38.594 1.00 27.91 143 ARG A CA 1
ATOM 1003 C C . ARG A 1 143 ? -12.585 -14.820 -39.381 1.00 27.91 143 ARG A C 1
ATOM 1005 O O . ARG A 1 143 ? -12.776 -14.146 -40.386 1.00 27.91 143 ARG A O 1
ATOM 1012 N N . SER A 1 144 ? -11.422 -15.354 -39.010 1.00 29.84 144 SER A N 1
ATOM 1013 C CA . SER A 1 144 ? -10.284 -15.715 -39.867 1.00 29.84 144 SER A CA 1
ATOM 1014 C C . SER A 1 144 ? -9.154 -14.700 -40.052 1.00 29.84 144 SER A C 1
ATOM 1016 O O . SER A 1 144 ? -9.183 -13.866 -40.949 1.00 29.84 144 SER A O 1
ATOM 1018 N N . SER A 1 145 ? -8.050 -14.974 -39.354 1.00 30.92 145 SER A N 1
ATOM 1019 C CA . SER A 1 145 ? -6.754 -15.203 -40.004 1.00 30.92 145 SER A CA 1
ATOM 1020 C C . SER A 1 145 ? -5.947 -16.210 -39.179 1.00 30.92 145 SER A C 1
ATOM 1022 O O . SER A 1 145 ? -5.663 -15.981 -38.005 1.00 30.92 145 SER A O 1
ATOM 1024 N N . HIS A 1 146 ? -5.643 -17.353 -39.795 1.00 36.62 146 HIS A N 1
ATOM 1025 C CA . HIS A 1 146 ? -4.814 -18.422 -39.251 1.00 36.62 146 HIS A CA 1
ATOM 1026 C C . HIS A 1 146 ? -3.363 -17.962 -39.071 1.00 36.62 146 HIS A C 1
ATOM 1028 O O . HIS A 1 146 ? -2.664 -17.739 -40.056 1.00 36.62 146 HIS A O 1
ATOM 1034 N N . SER A 1 147 ? -2.914 -17.943 -37.819 1.00 33.97 147 SER A N 1
ATOM 1035 C CA . SER A 1 147 ? -1.503 -17.992 -37.438 1.00 33.97 147 SER A CA 1
ATOM 1036 C C . SER A 1 147 ? -1.368 -19.054 -36.352 1.00 33.97 147 SER A C 1
ATOM 1038 O O . SER A 1 147 ? -2.109 -19.050 -35.374 1.00 33.97 147 SER A O 1
ATOM 1040 N N . THR A 1 148 ? -0.482 -20.013 -36.559 1.00 40.84 148 THR A N 1
ATOM 1041 C CA . THR A 1 148 ? -0.199 -21.147 -35.672 1.00 40.84 148 THR A CA 1
ATOM 1042 C C . THR A 1 148 ? 0.341 -20.666 -34.310 1.00 40.84 148 THR A C 1
ATOM 1044 O O . THR A 1 148 ? 1.406 -20.050 -34.302 1.00 40.84 148 THR A O 1
ATOM 1047 N N . PRO A 1 149 ? -0.290 -20.972 -33.154 1.00 41.06 149 PRO A N 1
ATOM 1048 C CA . PRO A 1 149 ? 0.269 -20.664 -31.841 1.00 41.06 149 PRO A CA 1
ATOM 1049 C C . PRO A 1 149 ? 0.841 -21.937 -31.208 1.00 41.06 149 PRO A C 1
ATOM 1051 O O . PRO A 1 149 ? 0.136 -22.747 -30.608 1.00 41.06 149 PRO A O 1
ATOM 1054 N N . GLY A 1 150 ? 2.141 -22.157 -31.391 1.00 44.53 150 GLY A N 1
ATOM 1055 C CA . GLY A 1 150 ? 2.851 -23.306 -30.830 1.00 44.53 150 GLY A CA 1
ATOM 1056 C C . GLY A 1 150 ? 3.665 -22.912 -29.598 1.00 44.53 150 GLY A C 1
ATOM 1057 O O . GLY A 1 150 ? 4.663 -22.212 -29.717 1.00 44.53 150 GLY A O 1
ATOM 1058 N N . ALA A 1 151 ? 3.255 -23.388 -28.421 1.00 48.06 151 ALA A N 1
ATOM 1059 C CA . ALA A 1 151 ? 3.972 -23.377 -27.134 1.00 48.06 151 ALA A CA 1
ATOM 1060 C C . ALA A 1 151 ? 4.132 -22.039 -26.372 1.00 48.06 151 ALA A C 1
ATOM 1062 O O . ALA A 1 151 ? 3.873 -22.029 -25.166 1.00 48.06 151 ALA A O 1
ATOM 1063 N N . SER A 1 152 ? 4.493 -20.924 -27.018 1.00 48.19 152 SER A N 1
ATOM 1064 C CA . SER A 1 152 ? 4.796 -19.649 -26.324 1.00 48.19 152 SER A CA 1
ATOM 1065 C C . SER A 1 152 ? 3.571 -18.994 -25.658 1.00 48.19 152 SER A C 1
ATOM 1067 O O . SER A 1 152 ? 3.644 -18.553 -24.510 1.00 48.19 152 SER A O 1
ATOM 1069 N N . GLU A 1 153 ? 2.415 -19.014 -26.324 1.00 51.28 153 GLU A N 1
ATOM 1070 C CA . GLU A 1 153 ? 1.188 -18.351 -25.852 1.00 51.28 153 GLU A CA 1
ATOM 1071 C C . GLU A 1 153 ? 0.564 -19.049 -24.626 1.00 51.28 153 GLU A C 1
ATOM 1073 O O . GLU A 1 153 ? 0.012 -18.406 -23.730 1.00 51.28 153 GLU A O 1
ATOM 1078 N N . SER A 1 154 ? 0.712 -20.378 -24.527 1.00 58.75 154 SER A N 1
ATOM 1079 C CA . SER A 1 154 ? 0.156 -21.153 -23.407 1.00 58.75 154 SER A CA 1
ATOM 1080 C C . SER A 1 154 ? 0.925 -20.946 -22.099 1.00 58.75 154 SER A C 1
ATOM 1082 O O . SER A 1 154 ? 0.340 -21.038 -21.019 1.00 58.75 154 SER A O 1
ATOM 1084 N N . ALA A 1 155 ? 2.230 -20.660 -22.186 1.00 60.12 155 ALA A N 1
ATOM 1085 C CA . ALA A 1 155 ? 3.072 -20.406 -21.022 1.00 60.12 155 ALA A CA 1
ATOM 1086 C C . ALA A 1 155 ? 2.794 -19.013 -20.443 1.00 60.12 155 ALA A C 1
ATOM 1088 O O . ALA A 1 155 ? 2.544 -18.904 -19.245 1.00 60.12 155 ALA A O 1
ATOM 1089 N N . GLY A 1 156 ? 2.715 -17.982 -21.297 1.00 63.06 156 GLY A N 1
ATOM 1090 C CA . GLY A 1 156 ? 2.343 -16.626 -20.876 1.00 63.06 156 GLY A CA 1
ATOM 1091 C C . GLY A 1 156 ? 0.972 -16.589 -20.195 1.00 63.06 156 GLY A C 1
ATOM 1092 O O . GLY A 1 156 ? 0.832 -16.045 -19.105 1.00 63.06 156 GLY A O 1
ATOM 1093 N N . SER A 1 157 ? -0.030 -17.275 -20.758 1.00 77.50 157 SER A N 1
ATOM 1094 C CA . SER A 1 157 ? -1.367 -17.360 -20.149 1.00 77.50 157 SER A CA 1
ATOM 1095 C C . SER A 1 157 ? -1.357 -17.988 -18.745 1.00 77.50 157 SER A C 1
ATOM 1097 O O . SER A 1 157 ? -2.051 -17.504 -17.851 1.00 77.50 157 SER A O 1
ATOM 1099 N N . LYS A 1 158 ? -0.540 -19.025 -18.512 1.00 86.62 158 LYS A N 1
ATOM 1100 C CA . LYS A 1 158 ? -0.412 -19.663 -17.188 1.00 86.62 158 LYS A CA 1
ATOM 1101 C C . LYS A 1 158 ? 0.269 -18.756 -16.167 1.00 86.62 158 LYS A C 1
ATOM 1103 O O . LYS A 1 158 ? -0.152 -18.741 -15.013 1.00 86.62 158 LYS A O 1
ATOM 1108 N N . VAL A 1 159 ? 1.283 -18.000 -16.589 1.00 89.69 159 VAL A N 1
ATOM 1109 C CA . VAL A 1 159 ? 2.003 -17.054 -15.724 1.00 89.69 159 VAL A CA 1
ATOM 1110 C C . VAL A 1 159 ? 1.058 -15.945 -15.239 1.00 89.69 159 VAL A C 1
ATOM 1112 O O . VAL A 1 159 ? 1.001 -15.656 -14.044 1.00 89.69 159 VAL A O 1
ATOM 1115 N N . HIS A 1 160 ? 0.207 -15.421 -16.125 1.00 90.62 160 HIS A N 1
ATOM 1116 C CA . HIS A 1 160 ? -0.827 -14.447 -15.753 1.00 90.62 160 HIS A CA 1
ATOM 1117 C C . HIS A 1 160 ? -1.885 -15.019 -14.807 1.00 90.62 160 HIS A C 1
ATOM 1119 O O . HIS A 1 160 ? -2.230 -14.380 -13.816 1.00 90.62 160 HIS A O 1
ATOM 1125 N N . GLN A 1 161 ? -2.391 -16.223 -15.092 1.00 90.00 161 GLN A N 1
ATOM 1126 C CA . GLN A 1 161 ? -3.411 -16.868 -14.260 1.00 90.00 161 GLN A CA 1
ATOM 1127 C C . GLN A 1 161 ? -2.900 -17.152 -12.846 1.00 90.00 161 GLN A C 1
ATOM 1129 O O . GLN A 1 161 ? -3.638 -16.963 -11.879 1.00 90.00 161 GLN A O 1
ATOM 1134 N N . LEU A 1 162 ? -1.642 -17.583 -12.715 1.00 94.88 162 LEU A N 1
ATOM 1135 C CA . LEU A 1 162 ? -1.048 -17.837 -11.409 1.00 94.88 162 LEU A CA 1
ATOM 1136 C C . LEU A 1 162 ? -0.861 -16.539 -10.620 1.00 94.88 162 LEU A C 1
ATOM 1138 O O . LEU A 1 162 ? -1.254 -16.498 -9.458 1.00 94.88 162 LEU A O 1
ATOM 1142 N N . LEU A 1 163 ? -0.347 -15.472 -11.245 1.00 96.56 163 LEU A N 1
ATOM 1143 C CA . LEU A 1 163 ? -0.236 -14.174 -10.576 1.00 96.56 163 LEU A CA 1
ATOM 1144 C C . LEU A 1 163 ? -1.606 -13.659 -10.118 1.00 96.56 163 LEU A C 1
ATOM 1146 O O . LEU A 1 163 ? -1.748 -13.265 -8.964 1.00 96.56 163 LEU A O 1
ATOM 1150 N N . ALA A 1 164 ? -2.618 -13.694 -10.990 1.00 92.62 164 ALA A N 1
ATOM 1151 C CA . ALA A 1 164 ? -3.973 -13.269 -10.644 1.00 92.62 164 ALA A CA 1
ATOM 1152 C C . ALA A 1 164 ? -4.516 -14.052 -9.438 1.00 92.62 164 ALA A C 1
ATOM 1154 O O . ALA A 1 164 ? -5.010 -13.454 -8.487 1.00 92.62 164 ALA A O 1
ATOM 1155 N N . LYS A 1 165 ? -4.318 -15.377 -9.426 1.00 94.50 165 LYS A N 1
ATOM 1156 C CA . LYS A 1 165 ? -4.691 -16.225 -8.292 1.00 94.50 165 LYS A CA 1
ATOM 1157 C C . LYS A 1 165 ? -3.971 -15.815 -7.003 1.00 94.50 165 LYS A C 1
ATOM 1159 O O . LYS A 1 165 ? -4.623 -15.673 -5.975 1.00 94.50 165 LYS A O 1
ATOM 1164 N N . MET A 1 166 ? -2.655 -15.594 -7.047 1.00 96.62 166 MET A N 1
ATOM 1165 C CA . MET A 1 166 ? -1.905 -15.161 -5.862 1.00 96.62 166 MET A CA 1
ATOM 1166 C C . MET A 1 166 ? -2.398 -13.797 -5.350 1.00 96.62 166 MET A C 1
ATOM 1168 O O . MET A 1 166 ? -2.510 -13.602 -4.145 1.00 96.62 166 MET A O 1
ATOM 1172 N N . LEU A 1 167 ? -2.736 -12.866 -6.252 1.00 94.62 167 LEU A N 1
ATOM 1173 C CA . LEU A 1 167 ? -3.279 -11.548 -5.903 1.00 94.62 167 LEU A CA 1
ATOM 1174 C C . LEU A 1 167 ? -4.698 -11.614 -5.315 1.00 94.62 167 LEU A C 1
ATOM 1176 O O . LEU A 1 167 ? -5.068 -10.743 -4.523 1.00 94.62 167 LEU A O 1
ATOM 1180 N N . ASP A 1 168 ? -5.504 -12.600 -5.705 1.00 91.00 168 ASP A N 1
ATOM 1181 C CA . ASP A 1 168 ? -6.827 -12.862 -5.124 1.00 91.00 168 ASP A CA 1
ATOM 1182 C C . ASP A 1 168 ? -6.732 -13.534 -3.749 1.00 91.00 168 ASP A C 1
ATOM 1184 O O . ASP A 1 168 ? -7.550 -13.257 -2.873 1.00 91.00 168 ASP A O 1
ATOM 1188 N N . GLU A 1 169 ? -5.706 -14.358 -3.534 1.00 91.75 169 GLU A N 1
ATOM 1189 C CA . GLU A 1 169 ? -5.439 -15.039 -2.262 1.00 91.75 169 GLU A CA 1
ATOM 1190 C C . GLU A 1 169 ? -4.714 -14.153 -1.229 1.00 91.75 169 GLU A C 1
ATOM 1192 O O . GLU A 1 169 ? -4.617 -14.547 -0.064 1.00 91.75 169 GLU A O 1
ATOM 1197 N N . LEU A 1 170 ? -4.251 -12.952 -1.611 1.00 89.62 170 LEU A N 1
ATOM 1198 C CA . LEU A 1 170 ? -3.631 -11.986 -0.696 1.00 89.62 170 LEU A CA 1
ATOM 1199 C C . LEU A 1 170 ? -4.577 -11.618 0.453 1.00 89.62 170 LEU A C 1
ATOM 1201 O O . LEU A 1 170 ? -5.601 -10.958 0.263 1.00 89.62 170 LEU A O 1
ATOM 1205 N N . ARG A 1 171 ? -4.181 -11.981 1.676 1.00 78.19 171 ARG A N 1
ATOM 1206 C CA . ARG A 1 171 ? -4.896 -11.634 2.909 1.00 78.19 171 ARG A CA 1
ATOM 1207 C C . ARG A 1 171 ? -4.396 -10.296 3.453 1.00 78.19 171 ARG A C 1
ATOM 1209 O O . ARG A 1 171 ? -3.627 -10.250 4.410 1.00 78.19 171 ARG A O 1
ATOM 1216 N N . GLY A 1 172 ? -4.817 -9.204 2.816 1.00 76.94 172 GLY A N 1
ATOM 1217 C CA . GLY A 1 172 ? -4.478 -7.843 3.241 1.00 76.94 172 GLY A CA 1
ATOM 1218 C C . GLY A 1 172 ? -2.973 -7.556 3.180 1.00 76.94 172 GLY A C 1
ATOM 1219 O O . GLY A 1 172 ? -2.337 -7.758 2.149 1.00 76.94 172 GLY A O 1
ATOM 1220 N N . SER A 1 173 ? -2.401 -7.070 4.285 1.00 76.75 173 SER A N 1
ATOM 1221 C CA . SER A 1 173 ? -1.015 -6.587 4.381 1.00 76.75 173 SER A CA 1
ATOM 1222 C C . SER A 1 173 ? 0.016 -7.638 4.825 1.00 76.75 173 SER A C 1
ATOM 1224 O O . SER A 1 173 ? 1.091 -7.276 5.304 1.00 76.75 173 SER A O 1
ATOM 1226 N N . ASN A 1 174 ? -0.280 -8.936 4.691 1.00 85.88 174 ASN A N 1
ATOM 1227 C CA . ASN A 1 174 ? 0.642 -10.002 5.092 1.00 85.88 174 ASN A CA 1
ATOM 1228 C C . ASN A 1 174 ? 1.950 -9.962 4.272 1.00 85.88 174 ASN A C 1
ATOM 1230 O O . ASN A 1 174 ? 1.955 -10.225 3.068 1.00 85.88 174 ASN A O 1
ATOM 1234 N N . ARG A 1 175 ? 3.081 -9.677 4.938 1.00 84.69 175 ARG A N 1
ATOM 1235 C CA . ARG A 1 175 ? 4.403 -9.547 4.297 1.00 84.69 175 ARG A CA 1
ATOM 1236 C C . ARG A 1 175 ? 4.902 -10.835 3.644 1.00 84.69 175 ARG A C 1
ATOM 1238 O O . ARG A 1 175 ? 5.580 -10.750 2.625 1.00 84.69 175 ARG A O 1
ATOM 1245 N N . HIS A 1 176 ? 4.565 -12.007 4.186 1.00 87.81 176 HIS A N 1
ATOM 1246 C CA . HIS A 1 176 ? 4.956 -13.283 3.585 1.00 87.81 176 HIS A CA 1
ATOM 1247 C C . HIS A 1 176 ? 4.312 -13.451 2.204 1.00 87.81 176 HIS A C 1
ATOM 1249 O O . HIS A 1 176 ? 5.001 -13.747 1.227 1.00 87.81 176 HIS A O 1
ATOM 1255 N N . ASP A 1 177 ? 3.008 -13.190 2.108 1.00 89.69 177 ASP A N 1
ATOM 1256 C CA . ASP A 1 177 ? 2.266 -13.350 0.857 1.00 89.69 177 ASP A CA 1
ATOM 1257 C C . ASP A 1 177 ? 2.668 -12.271 -0.159 1.00 89.69 177 ASP A C 1
ATOM 1259 O O . ASP A 1 177 ? 2.917 -12.579 -1.325 1.00 89.69 177 ASP A O 1
ATOM 1263 N N . ILE A 1 178 ? 2.844 -11.022 0.291 1.00 92.56 178 ILE A N 1
ATOM 1264 C CA . ILE A 1 178 ? 3.367 -9.924 -0.540 1.00 92.56 178 ILE A CA 1
ATOM 1265 C C . ILE A 1 178 ? 4.754 -10.276 -1.095 1.00 92.56 178 ILE A C 1
ATOM 1267 O O . ILE A 1 178 ? 4.992 -10.145 -2.298 1.00 92.56 178 ILE A O 1
ATOM 1271 N N . GLY A 1 179 ? 5.656 -10.767 -0.241 1.00 90.75 179 GLY A N 1
ATOM 1272 C CA . GLY A 1 179 ? 7.005 -11.172 -0.629 1.00 90.75 179 GLY A CA 1
ATOM 1273 C C . GLY A 1 179 ? 7.009 -12.336 -1.621 1.00 90.75 179 GLY A C 1
ATOM 1274 O O . GLY A 1 179 ? 7.799 -12.328 -2.568 1.00 90.75 179 GLY A O 1
ATOM 1275 N N . ALA A 1 180 ? 6.102 -13.304 -1.460 1.00 93.50 180 ALA A N 1
ATOM 1276 C CA . ALA A 1 180 ? 5.932 -14.408 -2.400 1.00 93.50 180 ALA A CA 1
ATOM 1277 C C . ALA A 1 180 ? 5.471 -13.916 -3.783 1.00 93.50 180 ALA A C 1
ATOM 1279 O O . ALA A 1 180 ? 6.045 -14.316 -4.799 1.00 93.50 180 ALA A O 1
ATOM 1280 N N . VAL A 1 181 ? 4.490 -13.006 -3.834 1.00 96.44 181 VAL A N 1
ATOM 1281 C CA . VAL A 1 181 ? 4.020 -12.400 -5.092 1.00 96.44 181 VAL A CA 1
ATOM 1282 C C . VAL A 1 181 ? 5.121 -11.573 -5.754 1.00 96.44 181 VAL A C 1
ATOM 1284 O O . VAL A 1 181 ? 5.368 -11.722 -6.952 1.00 96.44 181 VAL A O 1
ATOM 1287 N N . MET A 1 182 ? 5.816 -10.725 -4.991 1.00 95.19 182 MET A N 1
ATOM 1288 C CA . MET A 1 182 ? 6.923 -9.923 -5.512 1.00 95.19 182 MET A CA 1
ATOM 1289 C C . MET A 1 182 ? 8.018 -10.818 -6.096 1.00 95.19 182 MET A C 1
ATOM 1291 O O . MET A 1 182 ? 8.440 -10.601 -7.233 1.00 95.19 182 MET A O 1
ATOM 1295 N N . ARG A 1 183 ? 8.437 -11.860 -5.367 1.00 93.62 183 ARG A N 1
ATOM 1296 C CA . ARG A 1 183 ? 9.458 -12.807 -5.834 1.00 93.62 183 ARG A CA 1
ATOM 1297 C C . ARG A 1 183 ? 9.038 -13.465 -7.143 1.00 93.62 183 ARG A C 1
ATOM 1299 O O . ARG A 1 183 ? 9.813 -13.446 -8.095 1.00 93.62 183 ARG A O 1
ATOM 1306 N N . TYR A 1 184 ? 7.790 -13.929 -7.227 1.00 95.81 184 TYR A N 1
ATOM 1307 C CA . TYR A 1 184 ? 7.232 -14.483 -8.459 1.00 95.81 184 TYR A CA 1
ATOM 1308 C C . TYR A 1 184 ? 7.330 -13.502 -9.637 1.00 95.81 184 TYR A C 1
ATOM 1310 O O . TYR A 1 184 ? 7.731 -13.890 -10.736 1.00 95.81 184 TYR A O 1
ATOM 1318 N N . CYS A 1 185 ? 7.026 -12.222 -9.414 1.00 95.88 185 CYS A N 1
ATOM 1319 C CA . CYS A 1 185 ? 7.115 -11.190 -10.447 1.00 95.88 185 CYS A CA 1
ATOM 1320 C C . CYS A 1 185 ? 8.557 -10.974 -10.927 1.00 95.88 185 CYS A C 1
ATOM 1322 O O . CYS A 1 185 ? 8.805 -10.828 -12.128 1.00 95.88 185 CYS A O 1
ATOM 1324 N N . ILE A 1 186 ? 9.521 -10.963 -10.008 1.00 93.75 186 ILE A N 1
ATOM 1325 C CA . ILE A 1 186 ? 10.927 -10.761 -10.357 1.00 93.75 186 ILE A CA 1
ATOM 1326 C C . ILE A 1 186 ? 11.521 -11.984 -11.067 1.00 93.75 186 ILE A C 1
ATOM 1328 O O . ILE A 1 186 ? 12.247 -11.822 -12.051 1.00 93.75 186 ILE A O 1
ATOM 1332 N N . ASP A 1 187 ? 11.187 -13.193 -10.620 1.00 93.69 187 ASP A N 1
ATOM 1333 C CA . ASP A 1 187 ? 11.662 -14.435 -11.238 1.00 93.69 187 ASP A CA 1
ATOM 1334 C C . ASP A 1 187 ? 11.098 -14.600 -12.663 1.00 93.69 187 ASP A C 1
ATOM 1336 O O . ASP A 1 187 ? 11.770 -15.128 -13.547 1.00 93.69 187 ASP A O 1
ATOM 1340 N N . ASN A 1 188 ? 9.908 -14.047 -12.929 1.00 94.12 188 ASN A N 1
ATOM 1341 C CA . ASN A 1 188 ? 9.258 -14.042 -14.243 1.00 94.12 188 ASN A CA 1
ATOM 1342 C C . ASN A 1 188 ? 9.408 -12.705 -14.997 1.00 94.12 188 ASN A C 1
ATOM 1344 O O . ASN A 1 188 ? 8.561 -12.355 -15.820 1.00 94.12 188 ASN A O 1
ATOM 1348 N N . LYS A 1 189 ? 10.496 -11.951 -14.775 1.00 93.38 189 LYS A N 1
ATOM 1349 C CA . LYS A 1 189 ? 10.719 -10.620 -15.388 1.00 93.38 189 LYS A CA 1
ATOM 1350 C C . LYS A 1 189 ? 10.670 -10.568 -16.923 1.00 93.38 189 LYS A C 1
ATOM 1352 O O . LYS A 1 189 ? 10.503 -9.487 -17.477 1.00 93.38 189 LYS A O 1
ATOM 1357 N N . ALA A 1 190 ? 10.791 -11.703 -17.617 1.00 92.19 190 ALA A N 1
ATOM 1358 C CA . ALA A 1 190 ? 10.568 -11.784 -19.065 1.00 92.19 190 ALA A CA 1
ATOM 1359 C C . ALA A 1 190 ? 9.142 -11.354 -19.473 1.00 92.19 190 ALA A C 1
ATOM 1361 O O . ALA A 1 190 ? 8.938 -10.899 -20.593 1.00 92.19 190 ALA A O 1
ATOM 1362 N N . HIS A 1 191 ? 8.185 -11.447 -18.545 1.00 93.94 191 HIS A N 1
ATOM 1363 C CA . HIS A 1 191 ? 6.788 -11.037 -18.697 1.00 93.94 191 HIS A CA 1
ATOM 1364 C C . HIS A 1 191 ? 6.463 -9.762 -17.901 1.00 93.94 191 HIS A C 1
ATOM 1366 O O . HIS A 1 191 ? 5.305 -9.511 -17.579 1.00 93.94 191 HIS A O 1
ATOM 1372 N N . ALA A 1 192 ? 7.470 -8.956 -17.542 1.00 93.31 192 ALA A N 1
ATOM 1373 C CA . ALA A 1 192 ? 7.306 -7.837 -16.611 1.00 93.31 192 ALA A CA 1
ATOM 1374 C C . ALA A 1 192 ? 6.201 -6.851 -17.015 1.00 93.31 192 ALA A C 1
ATOM 1376 O O . ALA A 1 192 ? 5.440 -6.412 -16.157 1.00 93.31 192 ALA A O 1
ATOM 1377 N N . SER A 1 193 ? 6.089 -6.525 -18.306 1.00 92.12 193 SER A N 1
ATOM 1378 C CA . SER A 1 193 ? 5.058 -5.597 -18.786 1.00 92.12 193 SER A CA 1
ATOM 1379 C C . SER A 1 193 ? 3.639 -6.120 -18.537 1.00 92.12 193 SER A C 1
ATOM 1381 O O . SER A 1 193 ? 2.788 -5.386 -18.032 1.00 92.12 193 SER A O 1
ATOM 1383 N N . ASP A 1 194 ? 3.402 -7.398 -18.828 1.00 90.69 194 ASP A N 1
ATOM 1384 C CA . ASP A 1 194 ? 2.088 -8.018 -18.676 1.00 90.69 194 ASP A CA 1
ATOM 1385 C C . ASP A 1 194 ? 1.756 -8.258 -17.194 1.00 90.69 194 ASP A C 1
ATOM 1387 O O . ASP A 1 194 ? 0.651 -7.965 -16.737 1.00 90.69 194 ASP A O 1
ATOM 1391 N N . LEU A 1 195 ? 2.732 -8.717 -16.402 1.00 95.88 195 LEU A N 1
ATOM 1392 C CA . LEU A 1 195 ? 2.569 -8.921 -14.959 1.00 95.88 195 LEU A CA 1
ATOM 1393 C C . LEU A 1 195 ? 2.296 -7.603 -14.226 1.00 95.88 195 LEU A C 1
ATOM 1395 O O . LEU A 1 195 ? 1.433 -7.556 -13.349 1.00 95.88 195 LEU A O 1
ATOM 1399 N N . ALA A 1 196 ? 2.966 -6.516 -14.620 1.00 95.94 196 ALA A N 1
ATOM 1400 C CA . ALA A 1 196 ? 2.674 -5.179 -14.112 1.00 95.94 196 ALA A CA 1
ATOM 1401 C C . ALA A 1 196 ? 1.215 -4.787 -14.385 1.00 95.94 196 ALA A C 1
ATOM 1403 O O . ALA A 1 196 ? 0.521 -4.315 -13.485 1.00 95.94 196 ALA A O 1
ATOM 1404 N N . GLN A 1 197 ? 0.729 -5.035 -15.605 1.00 93.31 197 GLN A N 1
ATOM 1405 C CA . GLN A 1 197 ? -0.654 -4.748 -15.972 1.00 93.31 197 GLN A CA 1
ATOM 1406 C C . GLN A 1 197 ? -1.651 -5.579 -15.153 1.00 93.31 197 GLN A C 1
ATOM 1408 O O . GLN A 1 197 ? -2.650 -5.028 -14.692 1.00 93.31 197 GLN A O 1
ATOM 1413 N N . VAL A 1 198 ? -1.374 -6.866 -14.912 1.00 95.38 198 VAL A N 1
ATOM 1414 C CA . VAL A 1 198 ? -2.207 -7.722 -14.048 1.00 95.38 198 VAL A CA 1
ATOM 1415 C C . VAL A 1 198 ? -2.303 -7.144 -12.632 1.00 95.38 198 VAL A C 1
ATOM 1417 O O . VAL A 1 198 ? -3.405 -7.062 -12.095 1.00 95.38 198 VAL A O 1
ATOM 1420 N N . ILE A 1 199 ? -1.190 -6.681 -12.048 1.00 97.19 199 ILE A N 1
ATOM 1421 C CA . ILE A 1 199 ? -1.192 -6.037 -10.722 1.00 97.19 199 ILE A CA 1
ATOM 1422 C C . ILE A 1 199 ? -2.054 -4.767 -10.736 1.00 97.19 199 ILE A C 1
ATOM 1424 O O . ILE A 1 199 ? -2.920 -4.611 -9.876 1.00 97.19 199 ILE A O 1
ATOM 1428 N N . CYS A 1 200 ? -1.863 -3.877 -11.715 1.00 95.06 200 CYS A N 1
ATOM 1429 C CA . CYS A 1 200 ? -2.635 -2.634 -11.823 1.00 95.06 200 CYS A CA 1
ATOM 1430 C C . CYS A 1 200 ? -4.140 -2.893 -11.950 1.00 95.06 200 CYS A C 1
ATOM 1432 O O . CYS A 1 200 ? -4.939 -2.269 -11.251 1.00 95.06 200 CYS A O 1
ATOM 1434 N N . LEU A 1 201 ? -4.523 -3.832 -12.819 1.00 91.12 201 LEU A N 1
ATOM 1435 C CA . LEU A 1 201 ? -5.917 -4.225 -13.007 1.00 91.12 201 LEU A CA 1
ATOM 1436 C C . LEU A 1 201 ? -6.497 -4.847 -11.735 1.00 91.12 201 LEU A C 1
ATOM 1438 O O . LEU A 1 201 ? -7.622 -4.523 -11.365 1.00 91.12 201 LEU A O 1
ATOM 1442 N N . ALA A 1 202 ? -5.731 -5.688 -11.037 1.00 94.00 202 ALA A N 1
ATOM 1443 C CA . ALA A 1 202 ? -6.165 -6.286 -9.782 1.00 94.00 202 ALA A CA 1
ATOM 1444 C C . ALA A 1 202 ? -6.411 -5.225 -8.700 1.00 94.00 202 ALA A C 1
ATOM 1446 O O . ALA A 1 202 ? -7.404 -5.326 -7.982 1.00 94.00 202 ALA A O 1
ATOM 1447 N N . ILE A 1 203 ? -5.567 -4.193 -8.584 1.00 94.69 203 ILE A N 1
ATOM 1448 C CA . ILE A 1 203 ? -5.805 -3.094 -7.631 1.00 94.69 203 ILE A CA 1
ATOM 1449 C C . ILE A 1 203 ? -7.162 -2.437 -7.909 1.00 94.69 203 ILE A C 1
ATOM 1451 O O . ILE A 1 203 ? -7.962 -2.309 -6.994 1.00 94.69 203 ILE A O 1
ATOM 1455 N N . GLY A 1 204 ? -7.451 -2.087 -9.166 1.00 89.81 204 GLY A N 1
ATOM 1456 C CA . GLY A 1 204 ? -8.706 -1.419 -9.536 1.00 89.81 204 GLY A CA 1
ATOM 1457 C C . GLY A 1 204 ? -9.958 -2.309 -9.536 1.00 89.81 204 GLY A C 1
ATOM 1458 O O . GLY A 1 204 ? -11.073 -1.791 -9.606 1.00 89.81 204 GLY A O 1
ATOM 1459 N N . ALA A 1 205 ? -9.801 -3.636 -9.498 1.00 88.25 205 ALA A N 1
ATOM 1460 C CA . ALA A 1 205 ? -10.910 -4.585 -9.616 1.00 88.25 205 ALA A CA 1
ATOM 1461 C C . ALA A 1 205 ? -11.615 -4.894 -8.286 1.00 88.25 205 ALA A C 1
ATOM 1463 O O . ALA A 1 205 ? -12.769 -5.326 -8.301 1.00 88.25 205 ALA A O 1
ATOM 1464 N N . THR A 1 206 ? -10.944 -4.709 -7.146 1.00 89.12 206 THR A N 1
ATOM 1465 C CA . THR A 1 206 ? -11.531 -5.003 -5.832 1.00 89.12 206 THR A CA 1
ATOM 1466 C C . THR A 1 206 ? -12.168 -3.767 -5.204 1.00 89.12 206 THR A C 1
ATOM 1468 O O . THR A 1 206 ? -11.796 -2.631 -5.484 1.00 89.12 206 THR A O 1
ATOM 1471 N N . ARG A 1 207 ? -13.188 -3.993 -4.373 1.00 88.38 207 ARG A N 1
ATOM 1472 C CA . ARG A 1 207 ? -13.817 -2.961 -3.531 1.00 88.38 207 ARG A CA 1
ATOM 1473 C C . ARG A 1 207 ? -13.397 -3.073 -2.067 1.00 88.38 207 ARG A C 1
ATOM 1475 O O . ARG A 1 207 ? -13.773 -2.229 -1.265 1.00 88.38 207 ARG A O 1
ATOM 1482 N N . ASP A 1 208 ? -12.623 -4.101 -1.724 1.00 90.94 208 ASP A N 1
ATOM 1483 C CA . ASP A 1 208 ? -12.023 -4.234 -0.404 1.00 90.94 208 ASP A CA 1
ATOM 1484 C C . ASP A 1 208 ? -10.737 -3.403 -0.344 1.00 90.94 208 ASP A C 1
ATOM 1486 O O . ASP A 1 208 ? -9.722 -3.740 -0.960 1.00 90.94 208 ASP A O 1
ATOM 1490 N N . TRP A 1 209 ? -10.774 -2.316 0.426 1.00 92.56 209 TRP A N 1
ATOM 1491 C CA . TRP A 1 209 ? -9.642 -1.409 0.577 1.00 92.56 209 TRP A CA 1
ATOM 1492 C C . TRP A 1 209 ? -8.397 -2.085 1.158 1.00 92.56 209 TRP A C 1
ATOM 1494 O O . TRP A 1 209 ? -7.282 -1.723 0.777 1.00 92.56 209 TRP A O 1
ATOM 1504 N N . ARG A 1 210 ? -8.557 -3.090 2.033 1.00 91.19 210 ARG A N 1
ATOM 1505 C CA . ARG A 1 210 ? -7.429 -3.835 2.614 1.00 91.19 210 ARG A CA 1
ATOM 1506 C C . ARG A 1 210 ? -6.746 -4.671 1.539 1.00 91.19 210 ARG A C 1
ATOM 1508 O O . ARG A 1 210 ? -5.517 -4.732 1.487 1.00 91.19 210 ARG A O 1
ATOM 1515 N N . GLN A 1 211 ? -7.534 -5.270 0.650 1.00 93.31 211 GLN A N 1
ATOM 1516 C CA . GLN A 1 211 ? -7.020 -6.026 -0.486 1.00 93.31 211 GLN A CA 1
ATOM 1517 C C . GLN A 1 211 ? -6.351 -5.107 -1.521 1.00 93.31 211 GLN A C 1
ATOM 1519 O O . GLN A 1 211 ? -5.244 -5.413 -1.970 1.00 93.31 211 GLN A O 1
ATOM 1524 N N . SER A 1 212 ? -6.951 -3.955 -1.852 1.00 94.25 212 SER A N 1
ATOM 1525 C CA . SER A 1 212 ? -6.315 -2.946 -2.717 1.00 94.25 212 SER A CA 1
ATOM 1526 C C . SER A 1 212 ? -4.988 -2.460 -2.138 1.00 94.25 212 SER A C 1
ATOM 1528 O O . SER A 1 212 ? -4.007 -2.335 -2.872 1.00 94.25 212 SER A O 1
ATOM 1530 N N . LEU A 1 213 ? -4.920 -2.250 -0.821 1.00 93.81 213 LEU A N 1
ATOM 1531 C CA . LEU A 1 213 ? -3.697 -1.838 -0.142 1.00 93.81 213 LEU A CA 1
ATOM 1532 C C . LEU A 1 213 ? -2.619 -2.935 -0.158 1.00 93.81 213 LEU A C 1
ATOM 1534 O O . LEU A 1 213 ? -1.464 -2.645 -0.460 1.00 93.81 213 LEU A O 1
ATOM 1538 N N . GLY A 1 214 ? -2.984 -4.200 0.074 1.00 94.69 214 GLY A N 1
ATOM 1539 C CA . GLY A 1 214 ? -2.061 -5.333 -0.065 1.00 94.69 214 GLY A CA 1
ATOM 1540 C C . GLY A 1 214 ? -1.465 -5.442 -1.474 1.00 94.69 214 GLY A C 1
ATOM 1541 O O . GLY A 1 214 ? -0.259 -5.629 -1.643 1.00 94.69 214 GLY A O 1
ATOM 1542 N N . ARG A 1 215 ? -2.291 -5.235 -2.505 1.00 96.75 215 ARG A N 1
ATOM 1543 C CA . ARG A 1 215 ? -1.856 -5.212 -3.913 1.00 96.75 215 ARG A CA 1
ATOM 1544 C C . ARG A 1 215 ? -0.986 -3.988 -4.235 1.00 96.75 215 ARG A C 1
ATOM 1546 O O . ARG A 1 215 ? -0.029 -4.111 -4.999 1.00 96.75 215 ARG A O 1
ATOM 1553 N N . LEU A 1 216 ? -1.252 -2.833 -3.620 1.00 96.25 216 LEU A N 1
ATOM 1554 C CA . LEU A 1 216 ? -0.382 -1.654 -3.704 1.00 96.25 216 LEU A CA 1
ATOM 1555 C C . LEU A 1 216 ? 0.991 -1.918 -3.063 1.00 96.25 216 LEU A C 1
ATOM 1557 O O . LEU A 1 216 ? 2.007 -1.494 -3.611 1.00 96.25 216 LEU A O 1
ATOM 1561 N N . TYR A 1 217 ? 1.048 -2.653 -1.950 1.00 95.62 217 TYR A N 1
ATOM 1562 C CA . TYR A 1 217 ? 2.320 -3.070 -1.353 1.00 95.62 217 TYR A CA 1
ATOM 1563 C C . TYR A 1 217 ? 3.104 -4.021 -2.257 1.00 95.62 217 TYR A C 1
ATOM 1565 O O . TYR A 1 217 ? 4.310 -3.845 -2.400 1.00 95.62 217 TYR A O 1
ATOM 1573 N N . VAL A 1 218 ? 2.441 -4.961 -2.940 1.00 96.56 218 VAL A N 1
ATOM 1574 C CA . VAL A 1 218 ? 3.093 -5.771 -3.985 1.00 96.56 218 VAL A CA 1
ATOM 1575 C C . VAL A 1 218 ? 3.683 -4.881 -5.076 1.00 96.56 218 VAL A C 1
ATOM 1577 O O . VAL A 1 218 ? 4.853 -5.039 -5.417 1.00 96.56 218 VAL A O 1
ATOM 1580 N N . LEU A 1 219 ? 2.905 -3.934 -5.611 1.00 96.81 219 LEU A N 1
ATOM 1581 C CA . LEU A 1 219 ? 3.381 -2.991 -6.627 1.00 96.81 219 LEU A CA 1
ATOM 1582 C C . LEU A 1 219 ? 4.621 -2.229 -6.137 1.00 96.81 219 LEU A C 1
ATOM 1584 O O . LEU A 1 219 ? 5.607 -2.119 -6.865 1.00 96.81 219 LEU A O 1
ATOM 1588 N N . SER A 1 220 ? 4.586 -1.746 -4.893 1.00 94.62 220 SER A N 1
ATOM 1589 C CA . SER A 1 220 ? 5.688 -1.031 -4.247 1.00 94.62 220 SER A CA 1
ATOM 1590 C C . SER A 1 220 ? 6.952 -1.889 -4.125 1.00 94.62 220 SER A C 1
ATOM 1592 O O . SER A 1 220 ? 8.035 -1.456 -4.525 1.00 94.62 220 SER A O 1
ATOM 1594 N N . ASP A 1 221 ? 6.823 -3.126 -3.645 1.00 93.38 221 ASP A N 1
ATOM 1595 C CA . ASP A 1 221 ? 7.959 -4.034 -3.470 1.00 93.38 221 ASP A CA 1
ATOM 1596 C C . ASP A 1 221 ? 8.536 -4.470 -4.825 1.00 93.38 221 ASP A C 1
ATOM 1598 O O . ASP A 1 221 ? 9.756 -4.571 -4.978 1.00 93.38 221 ASP A O 1
ATOM 1602 N N . VAL A 1 222 ? 7.690 -4.680 -5.840 1.00 95.00 222 VAL A N 1
ATOM 1603 C CA . VAL A 1 222 ? 8.143 -4.951 -7.212 1.00 95.00 222 VAL A CA 1
ATOM 1604 C C . VAL A 1 222 ? 8.886 -3.740 -7.776 1.00 95.00 222 VAL A C 1
ATOM 1606 O O . VAL A 1 222 ? 9.968 -3.917 -8.332 1.00 95.00 222 VAL A O 1
ATOM 1609 N N . LEU A 1 223 ? 8.377 -2.514 -7.602 1.00 92.56 223 LEU A N 1
ATOM 1610 C CA . LEU A 1 223 ? 9.073 -1.290 -8.022 1.00 92.56 223 LEU A CA 1
ATOM 1611 C C . LEU A 1 223 ? 10.473 -1.208 -7.413 1.00 92.56 223 LEU A C 1
ATOM 1613 O O . LEU A 1 223 ? 11.448 -1.090 -8.159 1.00 92.56 223 LEU A O 1
ATOM 1617 N N . TYR A 1 224 ? 10.573 -1.344 -6.090 1.00 90.25 224 TYR A N 1
ATOM 1618 C CA . TYR A 1 224 ? 11.841 -1.281 -5.364 1.00 90.25 224 TYR A CA 1
ATOM 1619 C C . TYR A 1 224 ? 12.849 -2.330 -5.853 1.00 90.25 224 TYR A C 1
ATOM 1621 O O . TYR A 1 224 ? 14.006 -2.019 -6.151 1.00 90.25 224 TYR A O 1
ATOM 1629 N N . ASN A 1 225 ? 12.403 -3.581 -5.998 1.00 89.38 225 ASN A N 1
ATOM 1630 C CA . ASN A 1 225 ? 13.281 -4.702 -6.333 1.00 89.38 225 ASN A CA 1
ATOM 1631 C C . ASN A 1 225 ? 13.575 -4.834 -7.839 1.00 89.38 225 ASN A C 1
ATOM 1633 O O . ASN A 1 225 ? 14.581 -5.439 -8.224 1.00 89.38 225 ASN A O 1
ATOM 1637 N N . SER A 1 226 ? 12.739 -4.259 -8.709 1.00 87.88 226 SER A N 1
ATOM 1638 C CA . SER A 1 226 ? 12.889 -4.353 -10.169 1.00 87.88 226 SER A CA 1
ATOM 1639 C C . SER A 1 226 ? 14.133 -3.635 -10.697 1.00 87.88 226 SER A C 1
ATOM 1641 O O . SER A 1 226 ? 14.777 -4.127 -11.632 1.00 87.88 226 SER A O 1
ATOM 1643 N N . TRP A 1 227 ? 14.512 -2.514 -10.068 1.00 74.50 227 TRP A N 1
ATOM 1644 C CA . TRP A 1 227 ? 15.658 -1.692 -10.467 1.00 74.50 227 TRP A CA 1
ATOM 1645 C C . TRP A 1 227 ? 16.968 -2.483 -10.445 1.00 74.50 227 TRP A C 1
ATOM 1647 O O . TRP A 1 227 ? 17.723 -2.480 -11.414 1.00 74.50 227 TRP A O 1
ATOM 1657 N N . ARG A 1 228 ? 17.216 -3.229 -9.363 1.00 70.12 228 ARG A N 1
ATOM 1658 C CA . ARG A 1 228 ? 18.469 -3.976 -9.168 1.00 70.12 228 ARG A CA 1
ATOM 1659 C C . ARG A 1 228 ? 18.561 -5.246 -10.016 1.00 70.12 228 ARG A C 1
ATOM 1661 O O . ARG A 1 228 ? 19.648 -5.790 -10.174 1.00 70.12 228 ARG A O 1
ATOM 1668 N N . ARG A 1 229 ? 17.436 -5.748 -10.540 1.00 76.50 229 ARG A N 1
ATOM 1669 C CA . ARG A 1 229 ? 17.340 -7.097 -11.140 1.00 76.50 229 ARG A CA 1
ATOM 1670 C C . ARG A 1 229 ? 17.026 -7.073 -12.642 1.00 76.50 229 ARG A C 1
ATOM 1672 O O . ARG A 1 229 ? 16.705 -8.109 -13.230 1.00 76.50 229 ARG A O 1
ATOM 1679 N N . GLY A 1 230 ? 17.184 -5.910 -13.282 1.00 73.75 230 GLY A N 1
ATOM 1680 C CA . GLY A 1 230 ? 17.047 -5.743 -14.732 1.00 73.75 230 GLY A CA 1
ATOM 1681 C C . GLY A 1 230 ? 15.606 -5.877 -15.223 1.00 73.75 230 GLY A C 1
ATOM 1682 O O . GLY A 1 230 ? 15.380 -6.389 -16.314 1.00 73.75 230 GLY A O 1
ATOM 1683 N N . ALA A 1 231 ? 14.634 -5.464 -14.404 1.00 82.31 231 ALA A N 1
ATOM 1684 C CA . ALA A 1 231 ? 13.205 -5.558 -14.700 1.00 82.31 231 ALA A CA 1
ATOM 1685 C C . ALA A 1 231 ? 12.553 -4.164 -14.812 1.00 82.31 231 ALA A C 1
ATOM 1687 O O . ALA A 1 231 ? 11.434 -3.944 -14.358 1.00 82.31 231 ALA A O 1
ATOM 1688 N N . SER A 1 232 ? 13.256 -3.208 -15.428 1.00 84.81 232 SER A N 1
ATOM 1689 C CA . SER A 1 232 ? 12.839 -1.798 -15.532 1.00 84.81 232 SER A CA 1
ATOM 1690 C C . SER A 1 232 ? 11.479 -1.585 -16.207 1.00 84.81 232 SER A C 1
ATOM 1692 O O . SER A 1 232 ? 10.831 -0.571 -15.954 1.00 84.81 232 SER A O 1
ATOM 1694 N N . GLN A 1 233 ? 11.010 -2.548 -17.010 1.00 89.50 233 GLN A N 1
ATOM 1695 C CA . GLN A 1 233 ? 9.687 -2.511 -17.640 1.00 89.50 233 GLN A CA 1
ATOM 1696 C C . GLN A 1 233 ? 8.541 -2.372 -16.627 1.00 89.50 233 GLN A C 1
ATOM 1698 O O . GLN A 1 233 ? 7.560 -1.696 -16.934 1.00 89.50 233 GLN A O 1
ATOM 1703 N N . TYR A 1 234 ? 8.678 -2.936 -15.417 1.00 93.88 234 TYR A N 1
ATOM 1704 C CA . TYR A 1 234 ? 7.684 -2.771 -14.349 1.00 93.88 234 TYR A CA 1
ATOM 1705 C C . TYR A 1 234 ? 7.409 -1.295 -14.075 1.00 93.88 234 TYR A C 1
ATOM 1707 O O . TYR A 1 234 ? 6.259 -0.865 -14.073 1.00 93.88 234 TYR A O 1
ATOM 1715 N N . ARG A 1 235 ? 8.471 -0.499 -13.921 1.00 91.56 235 ARG A N 1
ATOM 1716 C CA . ARG A 1 235 ? 8.369 0.932 -13.639 1.00 91.56 235 ARG A CA 1
ATOM 1717 C C . ARG A 1 235 ? 7.628 1.679 -14.745 1.00 91.56 235 ARG A C 1
ATOM 1719 O O . ARG A 1 235 ? 6.689 2.409 -14.449 1.00 91.56 235 ARG A O 1
ATOM 1726 N N . THR A 1 236 ? 8.002 1.453 -16.004 1.00 90.88 236 THR A N 1
ATOM 1727 C CA . THR A 1 236 ? 7.366 2.114 -17.155 1.00 90.88 236 THR A CA 1
ATOM 1728 C C . THR A 1 236 ? 5.878 1.796 -17.265 1.00 90.88 236 THR A C 1
ATOM 1730 O O . THR A 1 236 ? 5.098 2.655 -17.674 1.00 90.88 236 THR A O 1
ATOM 1733 N N . VAL A 1 237 ? 5.468 0.566 -16.943 1.00 92.25 237 VAL A N 1
ATOM 1734 C CA . VAL A 1 237 ? 4.044 0.219 -16.930 1.00 92.25 237 VAL A CA 1
ATOM 1735 C C . VAL A 1 237 ? 3.364 0.863 -15.732 1.00 92.25 237 VAL A C 1
ATOM 1737 O O . VAL A 1 237 ? 2.404 1.596 -15.936 1.00 92.25 237 VAL A O 1
ATOM 1740 N N . PHE A 1 238 ? 3.873 0.676 -14.514 1.00 94.81 238 PHE A N 1
ATOM 1741 C CA . PHE A 1 238 ? 3.256 1.238 -13.313 1.00 94.81 238 PHE A CA 1
ATOM 1742 C C . PHE A 1 238 ? 3.049 2.749 -13.408 1.00 94.81 238 PHE A C 1
ATOM 1744 O O . PHE A 1 238 ? 1.936 3.200 -13.158 1.00 94.81 238 PHE A O 1
ATOM 1751 N N . GLU A 1 239 ? 4.049 3.507 -13.871 1.00 92.00 239 GLU A N 1
ATOM 1752 C CA . GLU A 1 239 ? 3.969 4.961 -14.083 1.00 92.00 239 GLU A CA 1
ATOM 1753 C C . GLU A 1 239 ? 2.731 5.387 -14.886 1.00 92.00 239 GLU A C 1
ATOM 1755 O O . GLU A 1 239 ? 2.066 6.356 -14.524 1.00 92.00 239 GLU A O 1
ATOM 1760 N N . LYS A 1 240 ? 2.364 4.633 -15.929 1.00 90.75 240 LYS A N 1
ATOM 1761 C CA . LYS A 1 240 ? 1.189 4.929 -16.770 1.00 90.75 240 LYS A CA 1
ATOM 1762 C C . LYS A 1 240 ? -0.140 4.688 -16.054 1.00 90.75 240 LYS A C 1
ATOM 1764 O O . LYS A 1 240 ? -1.145 5.285 -16.426 1.00 90.75 240 LYS A O 1
ATOM 1769 N N . TRP A 1 241 ? -0.156 3.795 -15.068 1.00 93.06 241 TRP A N 1
ATOM 1770 C CA . TRP A 1 241 ? -1.362 3.378 -14.351 1.00 93.06 241 TRP A CA 1
ATOM 1771 C C . TRP A 1 241 ? -1.539 4.075 -13.001 1.00 93.06 241 TRP A C 1
ATOM 1773 O O . TRP A 1 241 ? -2.638 4.022 -12.452 1.00 93.06 241 TRP A O 1
ATOM 1783 N N . LEU A 1 242 ? -0.503 4.741 -12.474 1.00 92.69 242 LEU A N 1
ATOM 1784 C CA . LEU A 1 242 ? -0.542 5.356 -11.144 1.00 92.69 242 LEU A CA 1
ATOM 1785 C C . LEU A 1 242 ? -1.741 6.292 -10.969 1.00 92.69 242 LEU A C 1
ATOM 1787 O O . LEU A 1 242 ? -2.473 6.133 -10.000 1.00 92.69 242 LEU A O 1
ATOM 1791 N N . SER A 1 243 ? -1.989 7.211 -11.909 1.00 89.75 243 SER A N 1
ATOM 1792 C CA . SER A 1 243 ? -3.115 8.159 -11.809 1.00 89.75 243 SER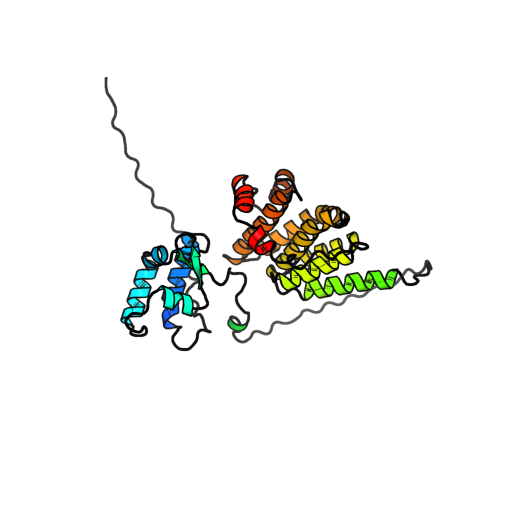 A CA 1
ATOM 1793 C C . SER A 1 243 ? -4.459 7.433 -11.641 1.00 89.75 243 SER A C 1
ATOM 1795 O O . SER A 1 243 ? -5.183 7.674 -10.677 1.00 89.75 243 SER A O 1
ATOM 1797 N N . GLY A 1 244 ? -4.737 6.427 -12.479 1.00 89.12 244 GLY A N 1
ATOM 1798 C CA . GLY A 1 244 ? -5.954 5.615 -12.364 1.00 89.12 244 GLY A CA 1
ATOM 1799 C C . GLY A 1 244 ? -6.035 4.801 -11.067 1.00 89.12 244 GLY A C 1
ATOM 1800 O O . GLY A 1 244 ? -7.111 4.685 -10.481 1.00 89.12 244 GLY A O 1
ATOM 1801 N N . ILE A 1 245 ? -4.906 4.272 -10.587 1.00 94.06 245 ILE A N 1
ATOM 1802 C CA . ILE A 1 245 ? -4.832 3.564 -9.302 1.00 94.06 245 ILE A CA 1
ATOM 1803 C C . ILE A 1 245 ? -5.174 4.511 -8.149 1.00 94.06 245 ILE A C 1
ATOM 1805 O O . ILE A 1 245 ? -6.000 4.166 -7.309 1.00 94.06 245 ILE A O 1
ATOM 1809 N N . PHE A 1 246 ? -4.588 5.709 -8.105 1.00 93.50 246 PHE A N 1
ATOM 1810 C CA . PHE A 1 246 ? -4.849 6.660 -7.024 1.00 93.50 246 PHE A CA 1
ATOM 1811 C C . PHE A 1 246 ? -6.265 7.227 -7.067 1.00 93.50 246 PHE A C 1
ATOM 1813 O O . PHE A 1 246 ? -6.880 7.352 -6.010 1.00 93.50 246 PHE A O 1
ATOM 1820 N N . ALA A 1 247 ? -6.826 7.466 -8.255 1.00 88.56 247 ALA A N 1
ATOM 1821 C CA . ALA A 1 247 ? -8.239 7.809 -8.397 1.00 88.56 247 ALA A CA 1
ATOM 1822 C C . ALA A 1 247 ? -9.146 6.718 -7.801 1.00 88.56 247 ALA A C 1
ATOM 1824 O O . ALA A 1 247 ? -10.083 7.016 -7.061 1.00 88.56 247 ALA A O 1
ATOM 1825 N N . HIS A 1 248 ? -8.845 5.444 -8.069 1.00 91.62 248 HIS A N 1
ATOM 1826 C CA . HIS A 1 248 ? -9.572 4.321 -7.478 1.00 91.62 248 HIS A CA 1
ATOM 1827 C C . HIS A 1 248 ? -9.410 4.257 -5.950 1.00 91.62 248 HIS A C 1
ATOM 1829 O O . HIS A 1 248 ? -10.400 4.107 -5.237 1.00 91.62 248 HIS A O 1
ATOM 1835 N N . LEU A 1 249 ? -8.185 4.411 -5.435 1.00 92.56 249 LEU A N 1
ATOM 1836 C CA . LEU A 1 249 ? -7.918 4.411 -3.992 1.00 92.56 249 LEU A CA 1
ATOM 1837 C C . LEU A 1 249 ? -8.628 5.562 -3.270 1.00 92.56 249 LEU A C 1
ATOM 1839 O O . LEU A 1 249 ? -9.088 5.367 -2.149 1.00 92.56 249 LEU A O 1
ATOM 1843 N N . ARG A 1 250 ? -8.765 6.731 -3.905 1.00 90.94 250 ARG A N 1
ATOM 1844 C CA . ARG A 1 250 ? -9.576 7.835 -3.381 1.00 90.94 250 ARG A CA 1
ATOM 1845 C C . ARG A 1 250 ? -11.044 7.473 -3.282 1.00 90.94 250 ARG A C 1
ATOM 1847 O O . ARG A 1 250 ? -11.619 7.683 -2.227 1.00 90.94 250 ARG A O 1
ATOM 1854 N N . VAL A 1 251 ? -11.628 6.903 -4.337 1.00 90.75 251 VAL A N 1
ATOM 1855 C CA . VAL A 1 251 ? -13.030 6.457 -4.297 1.00 90.75 251 VAL A CA 1
ATOM 1856 C C . VAL A 1 251 ? -13.237 5.472 -3.148 1.00 90.75 251 VAL A C 1
ATOM 1858 O O . VAL A 1 251 ? -14.166 5.639 -2.370 1.00 90.75 251 VAL A O 1
ATOM 1861 N N . LEU A 1 252 ? -12.335 4.498 -2.989 1.00 92.19 252 LEU A N 1
ATOM 1862 C CA . LEU A 1 252 ? -12.400 3.569 -1.862 1.00 92.19 252 LEU A CA 1
ATOM 1863 C C . LEU A 1 252 ? -12.284 4.282 -0.515 1.00 92.19 252 LEU A C 1
ATOM 1865 O O . LEU A 1 252 ? -13.061 3.982 0.376 1.00 92.19 252 LEU A O 1
ATOM 1869 N N . ARG A 1 253 ? -11.347 5.222 -0.358 1.00 92.62 253 ARG A N 1
ATOM 1870 C CA . ARG A 1 253 ? -11.197 6.003 0.876 1.00 92.62 253 ARG A CA 1
ATOM 1871 C C . ARG A 1 253 ? -12.465 6.794 1.198 1.00 92.62 253 ARG A C 1
ATOM 1873 O O . ARG A 1 253 ? -12.871 6.813 2.353 1.00 92.62 253 ARG A O 1
ATOM 1880 N N . ASP A 1 254 ? -13.054 7.447 0.203 1.00 89.50 254 ASP A N 1
ATOM 1881 C CA . ASP A 1 254 ? -14.237 8.296 0.369 1.00 89.50 254 ASP A CA 1
ATOM 1882 C C . ASP A 1 254 ? -15.489 7.466 0.713 1.00 89.50 254 ASP A C 1
ATOM 1884 O O . ASP A 1 254 ? -16.379 7.958 1.405 1.00 89.50 254 ASP A O 1
ATOM 1888 N N . ASP A 1 255 ? -15.525 6.197 0.290 1.00 91.44 255 ASP A N 1
ATOM 1889 C CA . ASP A 1 255 ? -16.550 5.219 0.674 1.00 91.44 255 ASP A CA 1
ATOM 1890 C C . ASP A 1 255 ? -16.363 4.688 2.120 1.00 91.44 255 ASP A C 1
ATOM 1892 O O . ASP A 1 255 ? -17.267 4.041 2.655 1.00 91.44 255 ASP A O 1
ATOM 1896 N N . LEU A 1 256 ? -15.212 4.928 2.768 1.00 90.38 256 LEU A N 1
ATOM 1897 C CA . LEU A 1 256 ? -14.925 4.481 4.138 1.00 90.38 256 LEU A CA 1
ATOM 1898 C C . LEU A 1 256 ? -15.308 5.529 5.184 1.00 90.38 256 LEU A C 1
ATOM 1900 O O . LEU A 1 256 ? -15.084 6.728 5.028 1.00 90.38 256 LEU A O 1
ATOM 1904 N N . GLU A 1 257 ? -15.792 5.058 6.332 1.00 85.62 257 GLU A N 1
ATOM 1905 C CA . GLU A 1 257 ? -16.166 5.924 7.447 1.00 85.62 257 GLU A CA 1
ATOM 1906 C C . GLU A 1 257 ? -15.060 6.026 8.512 1.00 85.62 257 GLU A C 1
ATOM 1908 O O . GLU A 1 257 ? -14.381 5.059 8.871 1.00 85.62 257 GLU A O 1
ATOM 1913 N N . GLY A 1 258 ? -14.911 7.226 9.078 1.00 84.00 258 GLY A N 1
ATOM 1914 C CA . GLY A 1 258 ? -14.139 7.462 10.297 1.00 84.00 258 GLY A CA 1
ATOM 1915 C C . GLY A 1 258 ? -12.672 7.023 10.216 1.00 84.00 258 GLY A C 1
ATOM 1916 O O . GLY A 1 258 ? -11.892 7.522 9.407 1.00 84.00 258 GLY A O 1
ATOM 1917 N N . SER A 1 259 ? -12.268 6.131 11.123 1.00 82.44 259 SER A N 1
ATOM 1918 C CA . SER A 1 259 ? -10.867 5.729 11.288 1.00 82.44 259 SER A CA 1
ATOM 1919 C C . SER A 1 259 ? -10.332 4.842 10.164 1.00 82.44 259 SER A C 1
ATOM 1921 O O . SER A 1 259 ? -9.117 4.786 9.992 1.00 82.44 259 SER A O 1
ATOM 1923 N N . GLU A 1 260 ? -11.190 4.151 9.406 1.00 83.88 260 GLU A N 1
ATOM 1924 C CA . GLU A 1 260 ? -10.742 3.272 8.316 1.00 83.88 260 GLU A CA 1
ATOM 1925 C C . GLU A 1 260 ? -10.246 4.073 7.109 1.00 83.88 260 GLU A C 1
ATOM 1927 O O . GLU A 1 260 ? -9.151 3.803 6.615 1.00 83.88 260 GLU A O 1
ATOM 1932 N N . GLY A 1 261 ? -10.978 5.117 6.704 1.00 84.94 261 GLY A N 1
ATOM 1933 C CA . GLY A 1 261 ? -10.537 6.028 5.643 1.00 84.94 261 GLY A CA 1
ATOM 1934 C C . GLY A 1 261 ? -9.202 6.696 5.982 1.00 84.94 261 GLY A C 1
ATOM 1935 O O . GLY A 1 261 ? -8.278 6.702 5.167 1.00 84.94 261 GLY A O 1
ATOM 1936 N N . LEU A 1 262 ? -9.044 7.157 7.230 1.00 82.69 262 LEU A N 1
ATOM 1937 C CA . LEU A 1 262 ? -7.782 7.730 7.708 1.00 82.69 262 LEU A CA 1
ATOM 1938 C C . LEU A 1 262 ? -6.640 6.698 7.714 1.00 82.69 262 LEU A C 1
ATOM 1940 O O . LEU A 1 262 ? -5.520 7.012 7.314 1.00 82.69 262 LEU A O 1
ATOM 1944 N N . ALA A 1 263 ? -6.900 5.462 8.150 1.00 82.62 263 ALA A N 1
ATOM 1945 C CA . ALA A 1 263 ? -5.896 4.397 8.167 1.00 82.62 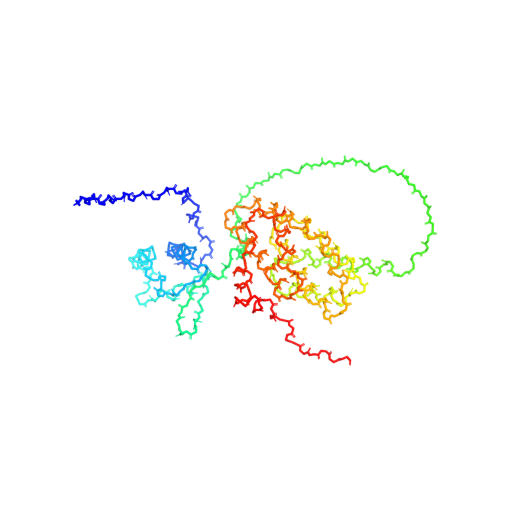263 ALA A CA 1
ATOM 1946 C C . ALA A 1 263 ? -5.433 4.013 6.752 1.00 82.62 263 ALA A C 1
ATOM 1948 O O . ALA A 1 263 ? -4.236 3.780 6.536 1.00 82.62 263 ALA A O 1
ATOM 1949 N N . MET A 1 264 ? -6.359 3.989 5.790 1.00 86.75 264 MET A N 1
ATOM 1950 C CA . MET A 1 264 ? -6.052 3.783 4.379 1.00 86.75 264 MET A CA 1
ATOM 1951 C C . MET A 1 264 ? -5.184 4.924 3.842 1.00 86.75 264 MET A C 1
ATOM 1953 O O . MET A 1 264 ? -4.127 4.664 3.267 1.00 86.75 264 MET A O 1
ATOM 1957 N N . GLU A 1 265 ? -5.572 6.180 4.081 1.00 86.62 265 GLU A N 1
ATOM 1958 C CA . GLU A 1 265 ? -4.815 7.347 3.622 1.00 86.62 265 GLU A CA 1
ATOM 1959 C C . GLU A 1 265 ? -3.392 7.371 4.195 1.00 86.62 265 GLU A C 1
ATOM 1961 O O . GLU A 1 265 ? -2.428 7.532 3.446 1.00 86.62 265 GLU A O 1
ATOM 1966 N N . VAL A 1 266 ? -3.234 7.144 5.502 1.00 83.75 266 VAL A N 1
ATOM 1967 C CA . VAL A 1 266 ? -1.914 7.074 6.152 1.00 83.75 266 VAL A CA 1
ATOM 1968 C C . VAL A 1 266 ? -1.055 5.980 5.521 1.00 83.75 266 VAL A C 1
ATOM 1970 O O . VAL A 1 266 ? 0.130 6.187 5.263 1.00 83.75 266 VAL A O 1
ATOM 1973 N N . SER A 1 267 ? -1.639 4.816 5.246 1.00 86.19 267 SER A N 1
ATOM 1974 C CA . SER A 1 267 ? -0.929 3.700 4.618 1.00 86.19 267 SER A CA 1
ATOM 1975 C C . SER A 1 267 ? -0.473 4.027 3.198 1.00 86.19 267 SER A C 1
ATOM 1977 O O . SER A 1 267 ? 0.663 3.726 2.834 1.00 86.19 267 SER A O 1
ATOM 1979 N N . VAL A 1 268 ? -1.323 4.691 2.416 1.00 90.38 268 VAL A N 1
ATOM 1980 C CA . VAL A 1 268 ? -0.989 5.154 1.067 1.00 90.38 268 VAL A CA 1
ATOM 1981 C C . VAL A 1 268 ? 0.117 6.213 1.103 1.00 90.38 268 VAL A C 1
ATOM 1983 O O . VAL A 1 268 ? 1.096 6.110 0.362 1.00 90.38 268 VAL A O 1
ATOM 1986 N N . ARG A 1 269 ? 0.018 7.195 2.007 1.00 85.69 269 ARG A N 1
ATOM 1987 C CA . ARG A 1 269 ? 1.043 8.232 2.205 1.00 85.69 269 ARG A CA 1
ATOM 1988 C C . ARG A 1 269 ? 2.405 7.634 2.561 1.00 85.69 269 ARG A C 1
ATOM 1990 O O . ARG A 1 269 ? 3.414 8.087 2.030 1.00 85.69 269 ARG A O 1
ATOM 1997 N N . LYS A 1 270 ? 2.439 6.578 3.382 1.00 84.12 270 LYS A N 1
ATOM 1998 C CA . LYS A 1 270 ? 3.677 5.847 3.702 1.00 84.12 270 LYS A CA 1
ATOM 1999 C C . LYS A 1 270 ? 4.325 5.222 2.468 1.00 84.12 270 LYS A C 1
ATOM 2001 O O . LYS A 1 270 ? 5.517 5.413 2.269 1.00 84.12 270 LYS A O 1
ATOM 2006 N N . VAL A 1 271 ? 3.553 4.540 1.615 1.00 90.19 271 VAL A N 1
ATOM 2007 C CA . VAL A 1 271 ? 4.077 3.962 0.357 1.00 90.19 271 VAL A CA 1
ATOM 2008 C C . VAL A 1 271 ? 4.723 5.039 -0.510 1.00 90.19 271 VAL A C 1
ATOM 2010 O O . VAL A 1 271 ? 5.804 4.846 -1.058 1.00 90.19 271 VAL A O 1
ATOM 2013 N N . LEU A 1 272 ? 4.076 6.197 -0.601 1.00 88.38 272 LEU A N 1
ATOM 2014 C CA . LEU A 1 272 ? 4.555 7.310 -1.409 1.00 88.38 272 LEU A CA 1
ATOM 2015 C C . LEU A 1 272 ? 5.834 7.927 -0.832 1.00 88.38 272 LEU A C 1
ATOM 2017 O O . LEU A 1 272 ? 6.768 8.185 -1.588 1.00 88.38 272 LEU A O 1
ATOM 2021 N N . ALA A 1 273 ? 5.922 8.077 0.492 1.00 81.81 273 ALA A N 1
ATOM 2022 C CA . ALA A 1 273 ? 7.157 8.486 1.156 1.00 81.81 273 ALA A CA 1
ATOM 2023 C C . ALA A 1 273 ? 8.305 7.496 0.880 1.00 81.81 273 ALA A C 1
ATOM 2025 O O . ALA A 1 273 ? 9.401 7.925 0.518 1.00 81.81 273 ALA A O 1
ATOM 2026 N N . CYS A 1 274 ? 8.041 6.184 0.934 1.00 85.44 274 CYS A N 1
ATOM 2027 C CA . CYS A 1 274 ? 9.025 5.162 0.566 1.00 85.44 274 CYS A CA 1
ATOM 2028 C C . CYS A 1 274 ? 9.505 5.320 -0.879 1.00 85.44 274 CYS A C 1
ATOM 2030 O O . CYS A 1 274 ? 10.697 5.219 -1.150 1.00 85.44 274 CYS A O 1
ATOM 2032 N N . TRP A 1 275 ? 8.608 5.600 -1.827 1.00 90.06 275 TRP A N 1
ATOM 2033 C CA . TRP A 1 275 ? 9.006 5.784 -3.224 1.00 90.06 275 TRP A CA 1
ATOM 2034 C C . TRP A 1 275 ? 9.911 6.998 -3.443 1.00 90.06 275 TRP A C 1
ATOM 2036 O O . TRP A 1 275 ? 10.782 6.937 -4.315 1.00 90.06 275 TRP A O 1
ATOM 2046 N N . VAL A 1 276 ? 9.734 8.071 -2.665 1.00 85.94 276 VAL A N 1
ATOM 2047 C CA . VAL A 1 276 ? 10.657 9.218 -2.671 1.00 85.94 276 VAL A CA 1
ATOM 2048 C C . VAL A 1 276 ? 11.998 8.826 -2.071 1.00 85.94 276 VAL A C 1
ATOM 2050 O O . VAL A 1 276 ? 13.036 9.045 -2.693 1.00 85.94 276 VAL A O 1
ATOM 2053 N N . GLU A 1 277 ? 11.983 8.203 -0.894 1.00 83.94 277 GLU A N 1
ATOM 2054 C CA . GLU A 1 277 ? 13.191 7.774 -0.187 1.00 83.94 277 GLU A CA 1
ATOM 2055 C C . GLU A 1 277 ? 14.049 6.825 -1.034 1.00 83.94 277 GLU A C 1
ATOM 2057 O O . GLU A 1 277 ? 15.268 6.982 -1.122 1.00 83.94 277 GLU A O 1
ATOM 2062 N N . TRP A 1 278 ? 13.415 5.865 -1.705 1.00 86.06 278 TRP A N 1
ATOM 2063 C CA . TRP A 1 278 ? 14.081 4.899 -2.576 1.00 86.06 278 TRP A CA 1
ATOM 2064 C C . TRP A 1 278 ? 14.520 5.492 -3.922 1.00 86.06 278 TRP A C 1
ATOM 2066 O O . TRP A 1 278 ? 15.121 4.784 -4.732 1.00 86.06 278 TRP A O 1
ATOM 2076 N N . GLY A 1 279 ? 14.206 6.763 -4.194 1.00 85.62 279 GLY A N 1
ATOM 2077 C CA . GLY A 1 279 ? 14.497 7.419 -5.467 1.00 85.62 279 GLY A CA 1
ATOM 2078 C C . GLY A 1 279 ? 13.723 6.825 -6.648 1.00 85.62 279 GLY A C 1
ATOM 2079 O O . GLY A 1 279 ? 14.129 6.981 -7.801 1.00 85.62 279 GLY A O 1
ATOM 2080 N N . VAL A 1 280 ? 12.613 6.126 -6.382 1.00 87.12 280 VAL A N 1
ATOM 2081 C CA . VAL A 1 280 ? 11.730 5.608 -7.432 1.00 87.12 280 VAL A CA 1
ATOM 2082 C C . VAL A 1 280 ? 11.027 6.781 -8.100 1.00 87.12 280 VAL A C 1
ATOM 2084 O O . VAL A 1 280 ? 11.049 6.879 -9.322 1.00 87.12 280 VAL A O 1
ATOM 2087 N N . PHE A 1 281 ? 10.490 7.721 -7.324 1.00 88.50 281 PHE A N 1
ATOM 2088 C CA . PHE A 1 281 ? 9.865 8.938 -7.841 1.00 88.50 281 PHE A CA 1
ATOM 2089 C C . PHE A 1 281 ? 10.416 10.181 -7.157 1.00 88.50 281 PHE A C 1
ATOM 2091 O O . PHE A 1 281 ? 10.874 10.132 -6.021 1.00 88.50 281 PHE A O 1
ATOM 2098 N N . THR A 1 282 ? 10.357 11.318 -7.851 1.00 86.44 282 THR A N 1
ATOM 2099 C CA . THR A 1 282 ? 10.664 12.605 -7.219 1.00 86.44 282 THR A CA 1
ATOM 2100 C C . THR A 1 282 ? 9.463 13.087 -6.406 1.00 86.44 282 THR A C 1
ATOM 2102 O O . THR A 1 282 ? 8.315 12.823 -6.773 1.00 86.44 282 THR A O 1
ATOM 2105 N N . ALA A 1 283 ? 9.716 13.851 -5.341 1.00 82.69 283 ALA A N 1
ATOM 2106 C CA . ALA A 1 283 ? 8.661 14.486 -4.550 1.00 82.69 283 ALA A CA 1
ATOM 2107 C C . ALA A 1 283 ? 7.735 15.362 -5.414 1.00 82.69 283 ALA A C 1
ATOM 2109 O O . ALA A 1 283 ? 6.519 15.347 -5.236 1.00 82.69 283 ALA A O 1
ATOM 2110 N N . ALA A 1 284 ? 8.299 16.074 -6.398 1.00 83.00 284 ALA A N 1
ATOM 2111 C CA . ALA A 1 284 ? 7.535 16.876 -7.352 1.00 83.00 284 ALA A CA 1
ATOM 2112 C C . ALA A 1 284 ? 6.568 16.021 -8.189 1.00 83.00 284 ALA A C 1
ATOM 2114 O O . ALA A 1 284 ? 5.389 16.345 -8.272 1.00 83.00 284 ALA A O 1
ATOM 2115 N N . SER A 1 285 ? 7.028 14.893 -8.740 1.00 84.56 285 SER A N 1
ATOM 2116 C CA . SER A 1 285 ? 6.173 14.004 -9.541 1.00 84.56 285 SER A CA 1
ATOM 2117 C C . SER A 1 285 ? 5.020 13.406 -8.729 1.00 84.56 285 SER A C 1
ATOM 2119 O O . SER A 1 285 ? 3.912 13.265 -9.241 1.00 84.56 285 SER A O 1
ATOM 2121 N N . LEU A 1 286 ? 5.257 13.059 -7.460 1.00 84.00 286 LEU A N 1
ATOM 2122 C CA . LEU A 1 286 ? 4.198 12.536 -6.593 1.00 84.00 286 LEU A CA 1
ATOM 2123 C C . LEU A 1 286 ? 3.242 13.631 -6.116 1.00 84.00 286 LEU A C 1
ATOM 2125 O O . LEU A 1 286 ? 2.056 13.364 -5.960 1.00 84.00 286 LEU A O 1
ATOM 2129 N N . ARG A 1 287 ? 3.720 14.861 -5.913 1.00 80.81 287 ARG A N 1
ATOM 2130 C CA . ARG A 1 287 ? 2.884 16.014 -5.549 1.00 80.81 287 ARG A CA 1
ATOM 2131 C C . ARG A 1 287 ? 1.774 16.255 -6.568 1.00 80.81 287 ARG A C 1
ATOM 2133 O O . ARG A 1 287 ? 0.626 16.440 -6.169 1.00 80.81 287 ARG A O 1
ATOM 2140 N N . ASP A 1 288 ? 2.107 16.224 -7.854 1.00 81.19 288 ASP A N 1
ATOM 2141 C CA . ASP A 1 288 ? 1.122 16.398 -8.925 1.00 81.19 288 ASP A CA 1
ATOM 2142 C C . ASP A 1 288 ? 0.096 15.255 -8.909 1.00 81.19 288 ASP A C 1
ATOM 2144 O O . ASP A 1 288 ? -1.111 15.497 -8.892 1.00 81.19 288 ASP A O 1
ATOM 2148 N N . LEU A 1 289 ? 0.571 14.015 -8.753 1.00 82.50 289 LEU A N 1
ATOM 2149 C CA . LEU A 1 289 ? -0.270 12.825 -8.625 1.00 82.50 289 LEU A CA 1
ATOM 2150 C C . LEU A 1 289 ? -1.240 12.904 -7.430 1.00 82.50 289 LEU A C 1
ATOM 2152 O O . LEU A 1 289 ? -2.409 12.541 -7.564 1.00 82.50 289 LEU A O 1
ATOM 2156 N N . PHE A 1 290 ? -0.777 13.401 -6.278 1.00 76.19 290 PHE A N 1
ATOM 2157 C CA . PHE A 1 290 ? -1.593 13.636 -5.082 1.00 76.19 290 PHE A CA 1
ATOM 2158 C C . PHE A 1 290 ? -2.669 14.687 -5.320 1.00 76.19 290 PHE A C 1
ATOM 2160 O O . PHE A 1 290 ? -3.835 14.458 -5.000 1.00 76.19 290 PHE A O 1
ATOM 2167 N N . LYS A 1 291 ? -2.276 15.836 -5.877 1.00 78.06 291 LYS A N 1
ATOM 2168 C CA . LYS A 1 291 ? -3.184 16.954 -6.134 1.00 78.06 291 LYS A CA 1
ATOM 2169 C C . LYS A 1 291 ? -4.318 16.546 -7.069 1.00 78.06 291 LYS A C 1
ATOM 2171 O O . LYS A 1 291 ? -5.451 16.974 -6.884 1.00 78.06 291 LYS A O 1
ATOM 2176 N N . GLU A 1 292 ? -4.011 15.715 -8.057 1.00 75.81 292 GLU A N 1
ATOM 2177 C CA . GLU A 1 292 ? -4.996 15.203 -9.005 1.00 75.81 292 GLU A CA 1
ATOM 2178 C C . GLU A 1 292 ? -5.940 14.167 -8.380 1.00 75.81 292 GLU A C 1
ATOM 2180 O O . GLU A 1 292 ? -7.113 14.113 -8.749 1.00 75.81 292 GLU A O 1
ATOM 2185 N N . ASN A 1 293 ? -5.456 13.351 -7.434 1.00 76.81 293 ASN A N 1
ATOM 2186 C CA . ASN A 1 293 ? -6.136 12.102 -7.094 1.00 76.81 293 ASN A CA 1
ATOM 2187 C C . ASN A 1 293 ? -6.494 11.889 -5.624 1.00 76.81 293 ASN A C 1
ATOM 2189 O O . ASN A 1 293 ? -7.228 10.946 -5.381 1.00 76.81 293 ASN A O 1
ATOM 2193 N N . LEU A 1 294 ? -6.038 12.683 -4.649 1.00 68.69 294 LEU A N 1
ATOM 2194 C CA . LEU A 1 294 ? -6.215 12.356 -3.220 1.00 68.69 294 LEU A CA 1
ATOM 2195 C C . LEU A 1 294 ? -6.775 13.482 -2.329 1.00 68.69 294 LEU A C 1
ATOM 2197 O O . LEU A 1 294 ? -6.783 13.293 -1.121 1.00 68.69 294 LEU A O 1
ATOM 2201 N N . ASP A 1 295 ? -7.312 14.584 -2.872 1.00 64.56 295 ASP A N 1
ATOM 2202 C CA . ASP A 1 295 ? -7.923 15.701 -2.110 1.00 64.56 295 ASP A CA 1
ATOM 2203 C C . ASP A 1 295 ? -7.204 16.000 -0.781 1.00 64.56 295 ASP A C 1
ATOM 2205 O O . ASP A 1 295 ? -7.683 15.682 0.307 1.00 64.56 295 ASP A O 1
ATOM 2209 N N . GLY A 1 296 ? -6.016 16.585 -0.865 1.00 63.19 296 GLY A N 1
ATOM 2210 C CA . GLY A 1 296 ? -5.248 16.960 0.312 1.00 63.19 296 GLY A CA 1
ATOM 2211 C C . GLY A 1 296 ? -4.073 17.843 -0.059 1.00 63.19 296 GLY A C 1
ATOM 2212 O O . GLY A 1 296 ? -3.662 17.888 -1.222 1.00 63.19 296 GLY A O 1
ATOM 2213 N N . GLU A 1 297 ? -3.525 18.532 0.941 1.00 60.50 297 GLU A N 1
ATOM 2214 C CA . GLU A 1 297 ? -2.220 19.155 0.771 1.00 60.50 297 GLU A CA 1
ATOM 2215 C C . GLU A 1 297 ? -1.217 18.051 0.404 1.00 60.50 297 GLU A C 1
ATOM 2217 O O . GLU A 1 297 ? -1.239 16.956 0.999 1.00 60.50 297 GLU A O 1
ATOM 2222 N N . PRO A 1 298 ? -0.388 18.286 -0.624 1.00 64.00 298 PRO A N 1
ATOM 2223 C CA . PRO A 1 298 ? 0.645 17.335 -0.979 1.00 64.00 298 PRO A CA 1
ATOM 2224 C C . PRO A 1 298 ? 1.548 17.098 0.225 1.00 64.00 298 PRO A C 1
ATOM 2226 O O . PRO A 1 298 ? 1.706 17.997 1.051 1.00 64.00 298 PRO A O 1
ATOM 2229 N N . LEU A 1 299 ? 2.132 15.898 0.306 1.00 64.25 299 LEU A N 1
ATOM 2230 C CA . LEU A 1 299 ? 3.058 15.564 1.386 1.00 64.25 299 LEU A CA 1
ATOM 2231 C C . LEU A 1 299 ? 4.063 16.702 1.559 1.00 64.25 299 LEU A C 1
ATOM 2233 O O . LEU A 1 299 ? 4.762 17.068 0.605 1.00 64.25 299 LEU A O 1
ATOM 2237 N N . SER A 1 300 ? 4.077 17.293 2.751 1.00 70.31 300 SER A N 1
ATOM 2238 C CA . SER A 1 300 ? 5.036 18.342 3.060 1.00 70.31 300 SER A CA 1
ATOM 2239 C C . SER A 1 300 ? 6.447 17.756 2.999 1.00 70.31 300 SER A C 1
ATOM 2241 O O . SER A 1 300 ? 6.648 16.549 3.161 1.00 70.31 300 SER A O 1
ATOM 2243 N N . GLU A 1 301 ? 7.449 18.604 2.771 1.00 67.44 301 GLU A N 1
ATOM 2244 C CA . GLU A 1 301 ? 8.844 18.148 2.782 1.00 67.44 301 GLU A CA 1
ATOM 2245 C C . GLU A 1 301 ? 9.197 17.505 4.137 1.00 67.44 301 GLU A C 1
ATOM 2247 O O . GLU A 1 301 ? 9.926 16.521 4.190 1.00 67.44 301 GLU A O 1
ATOM 2252 N N . GLU A 1 302 ? 8.598 18.000 5.226 1.00 67.94 302 GLU A N 1
ATOM 2253 C CA . GLU A 1 302 ? 8.711 17.412 6.563 1.00 67.94 302 GLU A CA 1
ATOM 2254 C C . GLU A 1 302 ? 8.029 16.048 6.677 1.00 67.94 302 GLU A C 1
ATOM 2256 O O . GLU A 1 302 ? 8.561 15.186 7.361 1.00 67.94 302 GLU A O 1
ATOM 2261 N N . GLU A 1 303 ? 6.887 15.808 6.028 1.00 66.12 303 GLU A N 1
ATOM 2262 C CA . GLU A 1 303 ? 6.230 14.492 6.029 1.00 66.12 303 GLU A CA 1
ATOM 2263 C C . GLU A 1 303 ? 7.016 13.465 5.207 1.00 66.12 303 GLU A C 1
ATOM 2265 O O . GLU A 1 303 ? 7.112 12.298 5.594 1.00 66.12 303 GLU A O 1
ATOM 2270 N N . LEU A 1 304 ? 7.615 13.903 4.097 1.00 62.88 304 LEU A N 1
ATOM 2271 C CA . LEU A 1 304 ? 8.514 13.082 3.287 1.00 62.88 304 LEU A CA 1
ATOM 2272 C C . LEU A 1 304 ? 9.794 12.734 4.059 1.00 62.88 304 LEU A C 1
ATOM 2274 O O . LEU A 1 304 ? 10.178 11.565 4.119 1.00 62.88 304 LEU A O 1
ATOM 2278 N N . GLU A 1 305 ? 10.415 13.718 4.713 1.00 59.34 305 GLU A N 1
ATOM 2279 C CA . GLU A 1 305 ? 11.598 13.510 5.558 1.00 59.34 305 GLU A CA 1
ATOM 2280 C C . GLU A 1 305 ? 11.270 12.746 6.853 1.00 59.34 305 GLU A C 1
ATOM 2282 O O . GLU A 1 305 ? 12.061 11.925 7.315 1.00 59.34 305 GLU A O 1
ATOM 2287 N N . ALA A 1 306 ? 10.077 12.918 7.423 1.00 58.09 306 ALA A N 1
ATOM 2288 C CA . ALA A 1 306 ? 9.615 12.121 8.556 1.00 58.09 306 ALA A CA 1
ATOM 2289 C C . ALA A 1 306 ? 9.416 10.655 8.160 1.00 58.09 306 ALA A C 1
ATOM 2291 O O . ALA A 1 306 ? 9.768 9.778 8.941 1.00 58.09 306 ALA A O 1
ATOM 2292 N N . GLY A 1 307 ? 8.919 10.367 6.951 1.00 52.91 307 GLY A N 1
ATOM 2293 C CA . GLY A 1 307 ? 8.868 9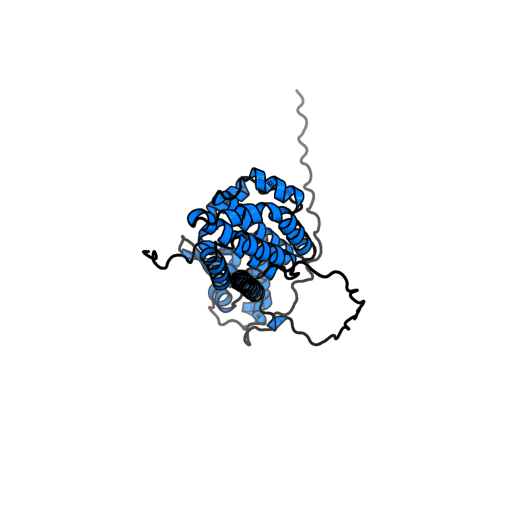.003 6.412 1.00 52.91 307 GLY A CA 1
ATOM 2294 C C . GLY A 1 307 ? 10.255 8.359 6.311 1.00 52.91 307 GLY A C 1
ATOM 2295 O O . GLY A 1 307 ? 10.421 7.203 6.709 1.00 52.91 307 GLY A O 1
ATOM 2296 N N . ARG A 1 308 ? 11.247 9.151 5.883 1.00 51.12 308 ARG A N 1
ATOM 2297 C CA . ARG A 1 308 ? 12.671 8.790 5.798 1.00 51.12 308 ARG A CA 1
ATOM 2298 C C . ARG A 1 308 ? 13.296 8.502 7.170 1.00 51.12 308 ARG A C 1
ATOM 2300 O O . ARG A 1 308 ? 14.080 7.572 7.326 1.00 51.12 308 ARG A O 1
ATOM 2307 N N . LEU A 1 309 ? 12.939 9.289 8.189 1.00 46.78 309 LEU A N 1
ATOM 2308 C CA . LEU A 1 309 ? 13.451 9.166 9.563 1.00 46.78 309 LEU A CA 1
ATOM 2309 C C . LEU A 1 309 ? 12.700 8.130 10.414 1.00 46.78 309 LEU A C 1
ATOM 2311 O O . LEU A 1 309 ? 13.275 7.583 11.355 1.00 46.78 309 LEU A O 1
ATOM 2315 N N . ALA A 1 310 ? 11.432 7.851 10.104 1.00 47.75 310 ALA A N 1
ATOM 2316 C CA . ALA A 1 310 ? 10.579 6.927 10.853 1.00 47.75 310 ALA A CA 1
ATOM 2317 C C . ALA A 1 310 ? 10.905 5.445 10.610 1.00 47.75 310 ALA A C 1
ATOM 2319 O O . ALA A 1 310 ? 10.222 4.584 11.161 1.00 47.75 310 ALA A O 1
ATOM 2320 N N . GLY A 1 311 ? 11.926 5.136 9.805 1.00 46.22 311 GLY A N 1
ATOM 2321 C CA . GLY A 1 311 ? 12.312 3.757 9.542 1.00 46.22 311 GLY A CA 1
ATOM 2322 C C . GLY A 1 311 ? 11.197 2.994 8.836 1.00 46.22 311 GLY A C 1
ATOM 2323 O O . GLY A 1 311 ? 10.894 1.870 9.225 1.00 46.22 311 GLY A O 1
ATOM 2324 N N . CYS A 1 312 ? 10.602 3.559 7.773 1.00 46.28 312 CYS A N 1
ATOM 2325 C CA . CYS A 1 312 ? 9.735 2.775 6.878 1.00 46.28 312 CYS A CA 1
ATOM 2326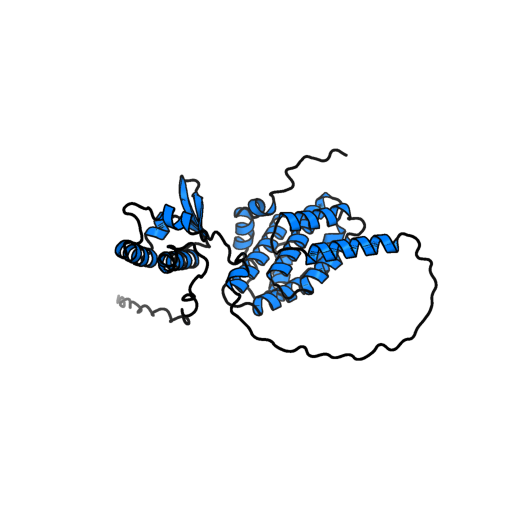 C C . CYS A 1 312 ? 10.430 1.491 6.382 1.00 46.28 312 CYS A C 1
ATOM 2328 O O . CYS A 1 312 ? 9.765 0.535 5.998 1.00 46.28 312 CYS A O 1
ATOM 2330 N N . LEU A 1 313 ? 11.763 1.448 6.447 1.00 42.34 313 LEU A N 1
ATOM 2331 C CA . LEU A 1 313 ? 12.572 0.265 6.216 1.00 42.34 313 LEU A CA 1
ATOM 2332 C C . LEU A 1 313 ? 12.394 -0.835 7.283 1.00 42.34 313 LEU A C 1
ATOM 2334 O O . LEU A 1 313 ? 12.423 -1.991 6.907 1.00 42.34 313 LEU A O 1
ATOM 2338 N N . ASP A 1 314 ? 12.140 -0.585 8.565 1.00 43.19 314 ASP A N 1
ATOM 2339 C CA . ASP A 1 314 ? 12.164 -1.695 9.541 1.00 43.19 314 ASP A CA 1
ATOM 2340 C C . ASP A 1 314 ? 10.963 -2.658 9.399 1.00 43.19 314 ASP A C 1
ATOM 2342 O O . ASP A 1 314 ? 11.121 -3.860 9.601 1.00 43.19 314 ASP A O 1
ATOM 2346 N N . ASP A 1 315 ? 9.798 -2.176 8.944 1.00 43.31 315 ASP A N 1
ATOM 2347 C CA . ASP A 1 315 ? 8.625 -3.028 8.657 1.00 43.31 315 ASP A CA 1
ATOM 2348 C C . ASP A 1 315 ? 8.565 -3.522 7.189 1.00 43.31 315 ASP A C 1
ATOM 2350 O O . ASP A 1 315 ? 7.972 -4.569 6.909 1.00 43.31 315 ASP A O 1
ATOM 2354 N N . PHE A 1 316 ? 9.190 -2.815 6.232 1.00 44.44 316 PHE A N 1
ATOM 2355 C CA . PHE A 1 316 ? 9.220 -3.230 4.815 1.00 44.44 316 PHE A CA 1
ATOM 2356 C C . PHE A 1 316 ? 10.463 -4.054 4.425 1.00 44.44 316 PHE A C 1
ATOM 2358 O O . PHE A 1 316 ? 10.382 -4.842 3.482 1.00 44.44 316 PHE A O 1
ATOM 2365 N N . ASN A 1 317 ? 11.586 -3.919 5.136 1.00 39.91 317 ASN A N 1
ATOM 2366 C CA . ASN A 1 317 ? 12.910 -4.437 4.750 1.00 39.91 317 ASN A CA 1
ATOM 2367 C C . ASN A 1 317 ? 13.290 -5.766 5.443 1.00 39.91 317 ASN A C 1
ATOM 2369 O O . ASN A 1 317 ? 14.322 -6.354 5.128 1.00 39.91 317 ASN A O 1
ATOM 2373 N N . LEU A 1 318 ? 12.447 -6.303 6.332 1.00 39.41 318 LEU A N 1
ATOM 2374 C CA . LEU A 1 318 ? 12.565 -7.683 6.817 1.00 39.41 318 LEU A CA 1
ATOM 2375 C C . LEU A 1 318 ? 12.061 -8.656 5.736 1.00 39.41 318 LEU A C 1
ATOM 2377 O O . LEU A 1 318 ? 10.864 -8.930 5.691 1.00 39.41 318 LEU A O 1
ATOM 2381 N N . MET A 1 319 ? 12.962 -9.140 4.864 1.00 39.00 319 MET A N 1
ATOM 2382 C CA . MET A 1 319 ? 12.953 -10.467 4.182 1.00 39.00 319 MET A CA 1
ATOM 2383 C C . MET A 1 319 ? 13.673 -10.478 2.812 1.00 39.00 319 MET A C 1
ATOM 2385 O O . MET A 1 319 ? 13.177 -11.023 1.823 1.00 39.00 319 MET A O 1
ATOM 2389 N N . LEU A 1 320 ? 14.898 -9.955 2.755 1.00 41.84 320 LEU A N 1
ATOM 2390 C CA . LEU A 1 320 ? 15.939 -10.557 1.906 1.00 41.84 320 LEU A CA 1
ATOM 2391 C C . LEU A 1 320 ? 17.187 -10.949 2.715 1.00 41.84 320 LEU A C 1
ATOM 2393 O O . LEU A 1 320 ? 18.236 -11.211 2.135 1.00 41.84 320 LEU A O 1
ATOM 2397 N N . ASP A 1 321 ? 17.063 -11.072 4.038 1.00 37.50 321 ASP A N 1
ATOM 2398 C CA . ASP A 1 321 ? 18.078 -11.728 4.862 1.00 37.50 321 ASP A CA 1
ATOM 2399 C C . ASP A 1 321 ? 17.879 -13.242 4.756 1.00 37.50 321 ASP A C 1
ATOM 2401 O O . ASP A 1 321 ? 17.167 -13.874 5.536 1.00 37.50 321 ASP A O 1
ATOM 2405 N N . GLY A 1 322 ? 18.460 -13.813 3.709 1.00 38.19 322 GLY A N 1
ATOM 2406 C CA . GLY A 1 322 ? 18.442 -15.243 3.451 1.00 38.19 322 GLY A CA 1
ATOM 2407 C C . GLY A 1 322 ? 19.356 -15.591 2.290 1.00 38.19 322 GLY A C 1
ATOM 2408 O O . GLY A 1 322 ? 18.865 -16.061 1.271 1.00 38.19 322 GLY A O 1
ATOM 2409 N N . GLU A 1 323 ? 20.651 -15.326 2.494 1.00 28.19 323 GLU A N 1
ATOM 2410 C CA . GLU A 1 323 ? 21.807 -15.686 1.657 1.00 28.19 323 GLU A CA 1
ATOM 2411 C C . GLU A 1 323 ? 21.858 -15.060 0.242 1.00 28.19 323 GLU A C 1
ATOM 2413 O O . GLU A 1 323 ? 20.871 -15.065 -0.503 1.00 28.19 323 GLU A O 1
ATOM 2418 N N . PRO A 1 324 ? 23.024 -14.540 -0.195 1.00 27.73 324 PRO A N 1
ATOM 2419 C CA . PRO A 1 324 ? 23.249 -14.317 -1.613 1.00 27.73 324 PRO A CA 1
ATOM 2420 C C . PRO A 1 324 ? 23.158 -15.676 -2.315 1.00 27.73 324 PRO A C 1
ATOM 2422 O O . PRO A 1 324 ? 23.940 -16.581 -2.044 1.00 27.73 324 PRO A O 1
ATOM 2425 N N . VAL A 1 325 ? 22.202 -15.828 -3.230 1.00 31.31 325 VAL A N 1
ATOM 2426 C CA . VAL A 1 325 ? 22.266 -16.921 -4.203 1.00 31.31 325 VAL A CA 1
ATOM 2427 C C . VAL A 1 325 ? 23.462 -16.609 -5.098 1.00 31.31 325 VAL A C 1
ATOM 2429 O O . VAL A 1 325 ? 23.361 -15.770 -5.997 1.00 31.31 325 VAL A O 1
ATOM 2432 N N . GLU A 1 326 ? 24.610 -17.216 -4.794 1.00 28.27 326 GLU A N 1
ATOM 2433 C CA . GLU A 1 326 ? 25.689 -17.359 -5.767 1.00 28.27 326 GLU A CA 1
ATOM 2434 C C . GLU A 1 326 ? 25.119 -18.065 -7.006 1.00 28.27 326 GLU A C 1
ATOM 2436 O O . GLU A 1 326 ? 24.370 -19.040 -6.893 1.00 28.27 326 GLU A O 1
ATOM 2441 N N . LEU A 1 327 ? 25.405 -17.478 -8.170 1.00 34.66 327 LEU A N 1
ATOM 2442 C CA . LEU A 1 327 ? 25.019 -17.971 -9.493 1.00 34.66 327 LEU A CA 1
ATOM 2443 C C . LEU A 1 327 ? 25.650 -19.331 -9.801 1.00 34.66 327 LEU A C 1
ATOM 2445 O O . LEU A 1 327 ? 26.847 -19.500 -9.484 1.00 34.66 327 LEU A O 1
#

Foldseek 3Di:
DDDDDDDDDDDDDDDDDDDPPPLPDQQPDDDPLCSLCSQLVSLLVVVCVPDPVQKDFVVVSCPDPSNVVSVVVSVVVVSDDPPDDPVNSLVSNCQWDWDADPVRTTMTGGNDDVLDDPPVRPDDDDDDDDDDDDDDDDDDDDDDDDDDDPDPVVVLVVLLVVLLVLLVVDPFQDLVSLVVSLVSQLVVLVCLLVSLVSLLVSLLVDLPLSSNLNSVLSLLSNLLPCVVRVSCSSLVNCLVSLLVSLQSNQVSLVVDDDSVSVSSVVSVLLSVLVCCLSVVDPLVVVQVSCVNRHPDRRQDPVNSVCSVVVPSVVVNVPPPPDDDPDD

Sequence (327 aa):
GHVPPVSYGTATAPAKGPVLSAYSGTINGLAPGYEACGGLLSAVAMYLAQVHGNAASVGQIANSPGVQKQWAALKKSGLMSKGKKLVEVLRGSGMLRIVTNRAGDPVAQLAYSCAEIPDTVLAGPGNKAKKPTTNVPLTAAQRSSHSTPGASESAGSKVHQLLAKMLDELRGSNRHDIGAVMRYCIDNKAHASDLAQVICLAIGATRDWRQSLGRLYVLSDVLYNSWRRGASQYRTVFEKWLSGIFAHLRVLRDDLEGSEGLAMEVSVRKVLACWVEWGVFTAASLRDLFKENLDGEPLSEEELEAGRLAGCLDDFNLMLDGEPVEL

pLDDT: mean 71.18, std 24.0, range [26.73, 97.19]

Organism: Oxyrrhis marina (NCBI:txid2969)

Radius of gyration: 26.14 Å; chains: 1; bounding box: 58×86×85 Å